Protein AF-0000000078896421 (afdb_homodimer)

InterPro domains:
  IPR002680 Alternative oxidase [PF01786] (1-158)
  IPR002680 Alternative oxidase [PIRSF005229] (1-170)
  IPR002680 Alternative oxidase [PTHR31803] (1-167)
  IPR002680 Alternative oxidase [cd01053] (1-161)
  IPR038659 Alternative oxidase superfamily [G3DSA:1.20.1260.140] (1-170)

Foldseek 3Di:
DVLLLQLQLLQLVLVVLVVVCVVVVHDQQCSSLVSNVLSVLSVLVVVQVCVVPPDDPVVVVVSVVCCVVSNVVLNVVCVVPVLVSLLVSLVVLVVVLVVLVVVLVCCVVCVCVCQVQAARDPSQCVVVVNDRRDTNSVSSVLSSLSSVVSNVQSNVCSPDDSRDHDPDDPPPSDD/DVLLLQLQLLQLVLVVLVVVCVVVVHDQQCSSLVSNVSSVLSVLVVVQVCVVPPDDPVVVVVSVVCCVVSNVVLNVVCVVPVLVSLLVSLVVLVVVLVVLVVVLVCCVVCVCVCQVQAARDPSQCVVVVNDRRDTNSVSSVLSSLSSVVSNVQSNVCSPDDSRDHDPDDPPCSVD

Radius of gyration: 21.95 Å; Cα contacts (8 Å, |Δi|>4): 402; chains: 2; bounding box: 44×71×49 Å

Solvent-accessible surface area (backbone atoms only — not comparable to full-atom values): 18360 Å² total; per-residue (Å²): 111,67,41,50,54,57,25,43,59,25,40,51,53,18,50,52,47,49,52,46,22,46,55,66,69,46,83,59,45,61,44,40,60,55,24,40,50,48,15,51,50,27,43,48,54,36,57,45,50,48,75,76,49,75,78,52,71,70,54,46,53,50,43,44,55,50,46,59,50,47,53,54,51,51,48,55,45,38,75,74,35,49,43,59,46,28,37,53,50,14,52,53,23,50,52,47,30,52,52,41,51,50,52,50,50,34,40,75,70,55,76,36,54,61,40,71,66,33,66,43,54,66,70,47,29,62,71,70,64,47,59,92,83,35,24,35,54,54,51,47,51,52,51,30,51,50,28,49,49,49,20,53,53,22,40,48,55,35,71,46,63,83,81,47,69,49,88,71,61,86,81,70,66,81,117,109,65,40,50,53,56,24,44,57,24,40,53,54,18,51,50,46,49,54,45,21,46,55,67,70,46,82,59,46,61,44,38,60,54,24,40,50,47,13,51,49,27,44,49,54,36,57,47,50,47,75,77,51,74,78,52,71,70,53,45,53,50,42,44,54,50,45,58,50,45,54,53,51,51,49,54,47,38,74,75,35,49,43,58,47,25,36,54,50,15,53,53,22,50,51,47,29,52,52,41,50,50,51,50,50,35,38,74,69,54,76,36,55,64,41,71,67,34,66,42,53,67,69,47,29,63,72,70,63,47,60,93,82,35,23,34,54,55,52,48,51,53,50,30,52,51,27,49,48,51,19,52,53,23,41,47,55,33,70,47,64,85,80,48,70,49,88,71,64,87,82,66,65,80,117

Secondary structure (DSSP, 8-state):
-HHHHHHHHHHHHHHHHHHHHHHHT---TTHHHHHHHHHHHHHHHHHHHHHH-PPPHHHHHHHHHHHHHHHHHHHHHHHH-HHHHHHHHHHHHHHHHHHHHHHHHHHHTTSSGGGGTSBPPHHHHHHTT--TT-BHHHHHHHHHHHHHHHHHHHHHHHHS-TTSPP-SPTT----/-HHHHHHHHHHHHHHHHHHHHHHHT---TTHHHHHHHHHHHHHHHHHHHHHH-PPPHHHHHHHHHHHHHHHHHHHHHHHH-HHHHHHHHHHHHHHHHHHHHHHHHHHHTTSSTHHHHSBPPHHHHHHTT--TT-BHHHHHHHHHHHHHHHHHHHHHHHHS-TTSPP-SPTT----

Sequence (350 aa):
MLETVAGVPGMIGAMTRHFNSLRRLTRDHGWIHTLLEEAENERMHLMTALELKRPGILFRGVILAAQGVFVNMFFIAYLTSPRFCHRFVGYLEEEAVKTYTYCLECIDNGKLPTWNTLKAPKIASNYWKLKEDAVMRDVILAIRADEAHHRVVNHTLSSIHLDDPNPFFPGQRKLMLETVAGVPGMIGAMTRHFNSLRRLTRDHGWIHTLLEEAENERMHLMTALELKRPGILFRGVILAAQGVFVNMFFIAYLTSPRFCHRFVGYLEEEAVKTYTYCLECIDNGKLPTWNTLKAPKIASNYWKLKEDAVMRDVILAIRADEAHHRVVNHTLSSIHLDDPNPFFPGQRKL

Structure (mmCIF, N/CA/C/O backbone):
data_AF-0000000078896421-model_v1
#
loop_
_entity.id
_entity.type
_entity.pdbx_description
1 polymer 'Alternative oxidase'
#
loop_
_atom_site.group_PDB
_atom_site.id
_atom_site.type_symbol
_atom_site.label_atom_id
_atom_site.label_alt_id
_atom_site.label_comp_id
_atom_site.label_asym_id
_atom_site.label_entity_id
_atom_site.label_seq_id
_atom_site.pdbx_PDB_ins_code
_atom_site.Cartn_x
_atom_site.Cartn_y
_atom_site.Cartn_z
_atom_site.occupancy
_atom_site.B_iso_or_equiv
_atom_site.auth_seq_id
_atom_site.auth_comp_id
_atom_site.auth_asym_id
_atom_site.auth_atom_id
_atom_site.pdbx_PDB_model_num
ATOM 1 N N . MET A 1 1 ? 3.352 -16.797 -14.328 1 70.62 1 MET A N 1
ATOM 2 C CA . MET A 1 1 ? 3.107 -15.656 -15.203 1 70.62 1 MET A CA 1
ATOM 3 C C . MET A 1 1 ? 1.864 -14.891 -14.758 1 70.62 1 MET A C 1
ATOM 5 O O . MET A 1 1 ? 1.924 -13.68 -14.523 1 70.62 1 MET A O 1
ATOM 9 N N . LEU A 1 2 ? 0.845 -15.641 -14.453 1 75.81 2 LEU A N 1
ATOM 10 C CA . LEU A 1 2 ? -0.407 -14.984 -14.102 1 75.81 2 LEU A CA 1
ATOM 11 C C . LEU A 1 2 ? -0.309 -14.336 -12.727 1 75.81 2 LEU A C 1
ATOM 13 O O . LEU A 1 2 ? -0.854 -13.25 -12.5 1 75.81 2 LEU A O 1
ATOM 17 N N . GLU A 1 3 ? 0.543 -14.883 -11.898 1 85.19 3 GLU A N 1
ATOM 18 C CA . GLU A 1 3 ? 0.719 -14.328 -10.562 1 85.19 3 GLU A CA 1
ATOM 19 C C . GLU A 1 3 ? 1.416 -12.977 -10.617 1 85.19 3 GLU A C 1
ATOM 21 O O . GLU A 1 3 ? 1.139 -12.094 -9.797 1 85.19 3 GLU A O 1
ATOM 26 N N . THR A 1 4 ? 2.279 -12.789 -11.617 1 88.31 4 THR A N 1
ATOM 27 C CA . THR A 1 4 ? 2.984 -11.516 -11.75 1 88.31 4 THR A CA 1
ATOM 28 C C . THR A 1 4 ? 2.018 -10.398 -12.133 1 88.31 4 THR A C 1
ATOM 30 O O . THR A 1 4 ? 2.168 -9.258 -11.68 1 88.31 4 THR A O 1
ATOM 33 N N . VAL A 1 5 ? 1.047 -10.789 -12.891 1 91.62 5 VAL A N 1
ATOM 34 C CA . VAL A 1 5 ? 0.072 -9.805 -13.336 1 91.62 5 VAL A CA 1
ATOM 35 C C . VAL A 1 5 ? -1.018 -9.641 -12.281 1 91.62 5 VAL A C 1
ATOM 37 O O . VAL A 1 5 ? -1.579 -8.547 -12.125 1 91.62 5 VAL A O 1
ATOM 40 N N . ALA A 1 6 ? -1.248 -10.711 -11.523 1 94.69 6 ALA A N 1
ATOM 41 C CA . ALA A 1 6 ? -2.336 -10.719 -10.547 1 94.69 6 ALA A CA 1
ATOM 42 C C . ALA A 1 6 ? -2.049 -9.758 -9.398 1 94.69 6 ALA A C 1
ATOM 44 O O . ALA A 1 6 ? -2.969 -9.297 -8.719 1 94.69 6 ALA A O 1
ATOM 45 N N . GLY A 1 7 ? -0.786 -9.422 -9.18 1 96.12 7 GLY A N 1
ATOM 46 C CA . GLY A 1 7 ? -0.409 -8.516 -8.102 1 96.12 7 GLY A CA 1
ATOM 47 C C . GLY A 1 7 ? -0.528 -7.055 -8.484 1 96.12 7 GLY A C 1
ATOM 48 O O . GLY A 1 7 ? -0.279 -6.172 -7.664 1 96.12 7 GLY A O 1
ATOM 49 N N . VAL A 1 8 ? -0.969 -6.77 -9.672 1 97.38 8 VAL A N 1
ATOM 50 C CA . VAL A 1 8 ? -0.952 -5.41 -10.203 1 97.38 8 VAL A CA 1
ATOM 51 C C . VAL A 1 8 ? -2.246 -4.691 -9.828 1 97.38 8 VAL A C 1
ATOM 53 O O . VAL A 1 8 ? -2.215 -3.578 -9.297 1 97.38 8 VAL A O 1
ATOM 56 N N . PRO A 1 9 ? -3.453 -5.293 -9.977 1 98.12 9 PRO A N 1
ATOM 57 C CA . PRO A 1 9 ? -4.707 -4.559 -9.797 1 98.12 9 PRO A CA 1
ATOM 58 C C . PRO A 1 9 ? -4.879 -4.016 -8.383 1 98.12 9 PRO A C 1
ATOM 60 O O . PRO A 1 9 ? -5.254 -2.855 -8.203 1 98.12 9 PRO A O 1
ATOM 63 N N . GLY A 1 10 ? -4.605 -4.859 -7.379 1 98.12 10 GLY A N 1
ATOM 64 C CA . GLY A 1 10 ? -4.746 -4.395 -6.008 1 98.12 10 GLY A CA 1
ATOM 65 C C . GLY A 1 10 ? -3.922 -3.158 -5.711 1 98.12 10 GLY A C 1
ATOM 66 O O . GLY A 1 10 ? -4.398 -2.229 -5.059 1 98.12 10 GLY A O 1
ATOM 67 N N . MET A 1 11 ? -2.713 -3.127 -6.188 1 98.31 11 MET A N 1
ATOM 68 C CA . MET A 1 11 ? -1.813 -1.998 -5.961 1 98.31 11 MET A CA 1
ATOM 69 C C . MET A 1 11 ? -2.303 -0.757 -6.703 1 98.31 11 MET A C 1
ATOM 71 O O . MET A 1 11 ? -2.316 0.34 -6.141 1 98.31 11 MET A O 1
ATOM 75 N N . ILE A 1 12 ? -2.676 -0.935 -7.926 1 97.94 12 ILE A N 1
ATOM 76 C CA . ILE A 1 12 ? -3.16 0.186 -8.727 1 97.94 12 ILE A CA 1
ATOM 77 C C . ILE A 1 12 ? -4.41 0.776 -8.078 1 97.94 12 ILE A C 1
ATOM 79 O O . ILE A 1 12 ? -4.543 1.997 -7.969 1 97.94 12 ILE A O 1
ATOM 83 N N . GLY A 1 13 ? -5.324 -0.122 -7.715 1 97.62 13 GLY A N 1
ATOM 84 C CA . GLY A 1 13 ? -6.523 0.356 -7.039 1 97.62 13 GLY A CA 1
ATOM 85 C C . GLY A 1 13 ? -6.223 1.121 -5.766 1 97.62 13 GLY A C 1
ATOM 86 O O . GLY A 1 13 ? -6.754 2.211 -5.551 1 97.62 13 GLY A O 1
ATOM 87 N N . ALA A 1 14 ? -5.375 0.567 -4.914 1 97.88 14 ALA A N 1
ATOM 88 C CA . ALA A 1 14 ? -5.02 1.184 -3.639 1 97.88 14 ALA A CA 1
ATOM 89 C C . ALA A 1 14 ? -4.324 2.525 -3.852 1 97.88 14 ALA A C 1
ATOM 91 O O . ALA A 1 14 ? -4.652 3.514 -3.189 1 97.88 14 ALA A O 1
ATOM 92 N N . MET A 1 15 ? -3.355 2.551 -4.742 1 97.44 15 MET A N 1
ATOM 93 C CA . MET A 1 15 ? -2.615 3.773 -5.035 1 97.44 15 MET A CA 1
ATOM 94 C C . MET A 1 15 ? -3.549 4.867 -5.535 1 97.44 15 MET A C 1
ATOM 96 O O . MET A 1 15 ? -3.451 6.02 -5.109 1 97.44 15 MET A O 1
ATOM 100 N N . THR A 1 16 ? -4.422 4.555 -6.465 1 96.44 16 THR A N 1
ATOM 101 C CA . THR A 1 16 ? -5.34 5.535 -7.031 1 96.44 16 THR A CA 1
ATOM 102 C C . THR A 1 16 ? -6.25 6.105 -5.949 1 96.44 16 THR A C 1
ATOM 104 O O . THR A 1 16 ? -6.461 7.32 -5.887 1 96.44 16 THR A O 1
ATOM 107 N N . ARG A 1 17 ? -6.781 5.254 -5.133 1 96.19 17 ARG A N 1
ATOM 108 C CA . ARG A 1 17 ? -7.645 5.707 -4.047 1 96.19 17 ARG A CA 1
ATOM 109 C C . ARG A 1 17 ? -6.875 6.578 -3.059 1 96.19 17 ARG A C 1
ATOM 111 O O . ARG A 1 17 ? -7.418 7.539 -2.514 1 96.19 17 ARG A O 1
ATOM 118 N N . HIS A 1 18 ? -5.633 6.164 -2.801 1 96.75 18 HIS A N 1
ATOM 119 C CA . HIS A 1 18 ? -4.781 6.957 -1.92 1 96.75 18 HIS A CA 1
ATOM 120 C C . HIS A 1 18 ? -4.59 8.367 -2.461 1 96.75 18 HIS A C 1
ATOM 122 O O . HIS A 1 18 ? -4.82 9.344 -1.749 1 96.75 18 HIS A O 1
ATOM 128 N N . PHE A 1 19 ? -4.215 8.5 -3.734 1 96.06 19 PHE A N 1
ATOM 129 C CA . PHE A 1 19 ? -3.99 9.812 -4.332 1 96.06 19 PHE A CA 1
ATOM 130 C C . PHE A 1 19 ? -5.293 10.594 -4.422 1 96.06 19 PHE A C 1
ATOM 132 O O . PHE A 1 19 ? -5.301 11.82 -4.262 1 96.06 19 PHE A O 1
ATOM 139 N N . ASN A 1 20 ? -6.375 9.914 -4.695 1 94 20 ASN A N 1
ATOM 140 C CA . ASN A 1 20 ? -7.676 10.57 -4.695 1 94 20 ASN A CA 1
ATOM 141 C C . ASN A 1 20 ? -8.023 11.125 -3.314 1 94 20 ASN A C 1
ATOM 143 O O . ASN A 1 20 ? -8.547 12.227 -3.203 1 94 20 ASN A O 1
ATOM 147 N N . SER A 1 21 ? -7.777 10.297 -2.361 1 94.31 21 SER A N 1
ATOM 148 C CA . SER A 1 21 ? -8.016 10.734 -0.991 1 94.31 21 SER A CA 1
ATOM 149 C C . SER A 1 21 ? -7.238 12.008 -0.671 1 94.31 21 SER A C 1
ATOM 151 O O . SER A 1 21 ? -7.777 12.938 -0.063 1 94.31 21 SER A O 1
ATOM 153 N N . LEU A 1 22 ? -5.973 12.078 -1.069 1 94.25 22 LEU A N 1
ATOM 154 C CA . LEU A 1 22 ? -5.145 13.258 -0.847 1 94.25 22 LEU A CA 1
ATOM 155 C C . LEU A 1 22 ? -5.691 14.461 -1.606 1 94.25 22 LEU A C 1
ATOM 157 O O . LEU A 1 22 ? -5.84 15.539 -1.036 1 94.25 22 LEU A O 1
ATOM 161 N N . ARG A 1 23 ? -6.047 14.242 -2.871 1 91.69 23 ARG A N 1
ATOM 162 C CA . ARG A 1 23 ? -6.465 15.328 -3.748 1 91.69 23 ARG A CA 1
ATOM 163 C C . ARG A 1 23 ? -7.824 15.875 -3.328 1 91.69 23 ARG A C 1
ATOM 165 O O . ARG A 1 23 ? -8.055 17.078 -3.375 1 91.69 23 ARG A O 1
ATOM 172 N N . ARG A 1 24 ? -8.695 15.031 -2.914 1 90.44 24 ARG A N 1
ATOM 173 C CA . ARG A 1 24 ? -10.062 15.422 -2.59 1 90.44 24 ARG A CA 1
ATOM 174 C C . ARG A 1 24 ? -10.211 15.719 -1.102 1 90.44 24 ARG A C 1
ATOM 176 O O . ARG A 1 24 ? -11.266 16.188 -0.656 1 90.44 24 ARG A O 1
ATOM 183 N N . LEU A 1 25 ? -9.18 15.461 -0.397 1 91.75 25 LEU A N 1
ATOM 184 C CA . LEU A 1 25 ? -9.188 15.727 1.039 1 91.75 25 LEU A CA 1
ATOM 185 C C . LEU A 1 25 ? -10.344 15 1.715 1 91.75 25 LEU A C 1
ATOM 187 O O . LEU A 1 25 ? -11.102 15.602 2.479 1 91.75 25 LEU A O 1
ATOM 191 N N . THR A 1 26 ? -10.445 13.734 1.354 1 90.62 26 THR A N 1
ATOM 192 C CA . THR A 1 26 ? -11.492 12.891 1.91 1 90.62 26 THR A CA 1
ATOM 193 C C . THR A 1 26 ? -10.93 11.562 2.395 1 90.62 26 THR A C 1
ATOM 195 O O . THR A 1 26 ? -9.82 11.18 2.014 1 90.62 26 THR A O 1
ATOM 198 N N . ARG A 1 27 ? -11.672 10.898 3.268 1 89.38 27 ARG A N 1
ATOM 199 C CA . ARG A 1 27 ? -11.312 9.555 3.723 1 89.38 27 ARG A CA 1
ATOM 200 C C . ARG A 1 27 ? -11.586 8.523 2.641 1 89.38 27 ARG A C 1
ATOM 202 O O . ARG A 1 27 ? -12.391 8.758 1.733 1 89.38 27 ARG A O 1
ATOM 209 N N . ASP A 1 28 ? -10.891 7.387 2.691 1 89.69 28 ASP A N 1
ATOM 210 C CA . ASP A 1 28 ? -11.062 6.359 1.67 1 89.69 28 ASP A CA 1
ATOM 211 C C . ASP A 1 28 ? -11.992 5.254 2.156 1 89.69 28 ASP A C 1
ATOM 213 O O . ASP A 1 28 ? -12.164 4.234 1.481 1 89.69 28 ASP A O 1
ATOM 217 N N . HIS A 1 29 ? -12.523 5.305 3.342 1 87.81 29 HIS A N 1
ATOM 218 C CA . HIS A 1 29 ? -13.516 4.414 3.938 1 87.81 29 HIS A CA 1
ATOM 219 C C . HIS A 1 29 ? -12.961 3.002 4.094 1 87.81 29 HIS A C 1
ATOM 221 O O . HIS A 1 29 ? -13.695 2.023 3.941 1 87.81 29 HIS A O 1
ATOM 227 N N . GLY A 1 30 ? -11.609 2.811 4.09 1 90.81 30 GLY A N 1
ATOM 228 C CA . GLY A 1 30 ? -10.992 1.548 4.461 1 90.81 30 GLY A CA 1
ATOM 229 C C . GLY A 1 30 ? -10.594 0.702 3.264 1 90.81 30 GLY A C 1
ATOM 230 O O . GLY A 1 30 ? -9.977 -0.354 3.42 1 90.81 30 GLY A O 1
ATOM 231 N N . TRP A 1 31 ? -10.859 1.192 2.066 1 94.56 31 TRP A N 1
ATOM 232 C CA . TRP A 1 31 ? -10.672 0.369 0.877 1 94.56 31 TRP A CA 1
ATOM 233 C C . TRP A 1 31 ? -9.195 0.289 0.502 1 94.56 31 TRP A C 1
ATOM 235 O O . TRP A 1 31 ? -8.742 -0.719 -0.044 1 94.56 31 TRP A O 1
ATOM 245 N N . ILE A 1 32 ? -8.367 1.318 0.771 1 96.31 32 ILE A N 1
ATOM 246 C CA . ILE A 1 32 ? -6.949 1.331 0.429 1 96.31 32 ILE A CA 1
ATOM 247 C C . ILE A 1 32 ? -6.25 0.14 1.082 1 96.31 32 ILE A C 1
ATOM 249 O O . ILE A 1 32 ? -5.539 -0.612 0.413 1 96.31 32 ILE A O 1
ATOM 253 N N . HIS A 1 33 ? -6.559 -0.056 2.342 1 95.25 33 HIS A N 1
ATOM 254 C CA . HIS A 1 33 ? -5.906 -1.13 3.082 1 95.25 33 HIS A CA 1
ATOM 255 C C . HIS A 1 33 ? -6.273 -2.496 2.512 1 95.25 33 HIS A C 1
ATOM 257 O O . HIS A 1 33 ? -5.406 -3.352 2.326 1 95.25 33 HIS A O 1
ATOM 263 N N . THR A 1 34 ? -7.531 -2.678 2.242 1 96.5 34 THR A N 1
ATOM 264 C CA . THR A 1 34 ? -8.008 -3.947 1.703 1 96.5 34 THR A CA 1
ATOM 265 C C . THR A 1 34 ? -7.34 -4.246 0.363 1 96.5 34 THR A C 1
ATOM 267 O O . THR A 1 34 ? -6.887 -5.367 0.126 1 96.5 34 THR A O 1
ATOM 270 N N . LEU A 1 35 ? -7.238 -3.289 -0.478 1 97.56 35 LEU A N 1
ATOM 271 C CA . LEU A 1 35 ? -6.645 -3.477 -1.798 1 97.56 35 LEU A CA 1
ATOM 272 C C . LEU A 1 35 ? -5.141 -3.695 -1.692 1 97.56 35 LEU A C 1
ATOM 274 O O . LEU A 1 35 ? -4.566 -4.477 -2.457 1 97.56 35 LEU A O 1
ATOM 278 N N . LEU A 1 36 ? -4.5 -3.027 -0.747 1 97.5 36 LEU A N 1
ATOM 279 C CA . LEU A 1 36 ? -3.078 -3.26 -0.507 1 97.5 36 LEU A CA 1
ATOM 280 C C . LEU A 1 36 ? -2.838 -4.676 0.002 1 97.5 36 LEU A C 1
ATOM 282 O O . LEU A 1 36 ? -1.855 -5.32 -0.378 1 97.5 36 LEU A O 1
ATOM 286 N N . GLU A 1 37 ? -3.684 -5.117 0.854 1 96.38 37 GLU A N 1
ATOM 287 C CA . GLU A 1 37 ? -3.584 -6.488 1.349 1 96.38 37 GLU A CA 1
ATOM 288 C C . GLU A 1 37 ? -3.715 -7.496 0.211 1 96.38 37 GLU A C 1
ATOM 290 O O . GLU A 1 37 ? -2.994 -8.492 0.175 1 96.38 37 GLU A O 1
ATOM 295 N N . GLU A 1 38 ? -4.668 -7.234 -0.652 1 97.38 38 GLU A N 1
ATOM 296 C CA . GLU A 1 38 ? -4.828 -8.102 -1.817 1 97.38 38 GLU A CA 1
ATOM 297 C C . GLU A 1 38 ? -3.566 -8.109 -2.678 1 97.38 38 GLU A C 1
ATOM 299 O O . GLU A 1 38 ? -3.125 -9.164 -3.135 1 97.38 38 GLU A O 1
ATOM 304 N N . ALA A 1 39 ? -3.006 -6.934 -2.906 1 97.44 39 ALA A N 1
ATOM 305 C CA . ALA A 1 39 ? -1.779 -6.824 -3.693 1 97.44 39 ALA A CA 1
ATOM 306 C C . ALA A 1 39 ? -0.644 -7.617 -3.053 1 97.44 39 ALA A C 1
ATOM 308 O O . ALA A 1 39 ? 0.076 -8.344 -3.74 1 97.44 39 ALA A O 1
ATOM 309 N N . GLU A 1 40 ? -0.477 -7.469 -1.768 1 96.06 40 GLU A N 1
ATOM 310 C CA . GLU A 1 40 ? 0.544 -8.211 -1.036 1 96.06 40 GLU A CA 1
ATOM 311 C C . GLU A 1 40 ? 0.29 -9.719 -1.109 1 96.06 40 GLU A C 1
ATOM 313 O O . GLU A 1 40 ? 1.222 -10.5 -1.298 1 96.06 40 GLU A O 1
ATOM 318 N N . ASN A 1 41 ? -0.954 -10.039 -0.916 1 97.12 41 ASN A N 1
ATOM 319 C CA . ASN A 1 41 ? -1.331 -11.453 -0.965 1 97.12 41 ASN A CA 1
ATOM 320 C C . ASN A 1 41 ? -0.989 -12.078 -2.314 1 97.12 41 ASN A C 1
ATOM 322 O O . ASN A 1 41 ? -0.44 -13.18 -2.369 1 97.12 41 ASN A O 1
ATOM 326 N N . GLU A 1 42 ? -1.268 -11.375 -3.342 1 97.25 42 GLU A N 1
ATOM 327 C CA . GLU A 1 42 ? -0.944 -11.867 -4.68 1 97.25 42 GLU A CA 1
ATOM 328 C C . GLU A 1 42 ? 0.564 -11.984 -4.871 1 97.25 42 GLU A C 1
ATOM 330 O O . GLU A 1 42 ? 1.038 -12.93 -5.512 1 97.25 42 GLU A O 1
ATOM 335 N N . ARG A 1 43 ? 1.256 -11.086 -4.41 1 96.06 43 ARG A N 1
ATOM 336 C CA . ARG A 1 43 ? 2.711 -11.172 -4.453 1 96.06 43 ARG A CA 1
ATOM 337 C C . ARG A 1 43 ? 3.209 -12.406 -3.705 1 96.06 43 ARG A C 1
ATOM 339 O O . ARG A 1 43 ? 4.145 -13.07 -4.148 1 96.06 43 ARG A O 1
ATOM 346 N N . MET A 1 44 ? 2.584 -12.734 -2.596 1 95.38 44 MET A N 1
ATOM 347 C CA . MET A 1 44 ? 2.977 -13.914 -1.824 1 95.38 44 MET A CA 1
ATOM 348 C C . MET A 1 44 ? 2.666 -15.195 -2.59 1 9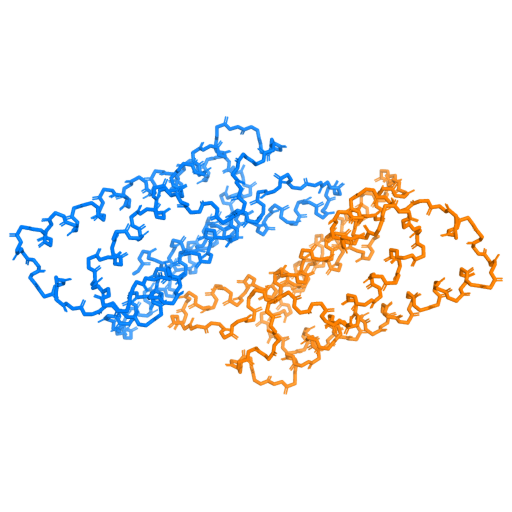5.38 44 MET A C 1
ATOM 350 O O . MET A 1 44 ? 3.398 -16.188 -2.484 1 95.38 44 MET A O 1
ATOM 354 N N . HIS A 1 45 ? 1.512 -15.18 -3.338 1 96.25 45 HIS A N 1
ATOM 355 C CA . HIS A 1 45 ? 1.279 -16.297 -4.242 1 96.25 45 HIS A CA 1
ATOM 356 C C . HIS A 1 45 ? 2.463 -16.5 -5.184 1 96.25 45 HIS A C 1
ATOM 358 O O . HIS A 1 45 ? 2.941 -17.625 -5.352 1 96.25 45 HIS A O 1
ATOM 364 N N . LEU A 1 46 ? 2.949 -15.453 -5.73 1 94.38 46 LEU A N 1
ATOM 365 C CA . LEU A 1 46 ? 4.066 -15.5 -6.668 1 94.38 46 LEU A CA 1
ATOM 366 C C . LEU A 1 46 ? 5.328 -16.016 -5.984 1 94.38 46 LEU A C 1
ATOM 368 O O . LEU A 1 46 ? 5.996 -16.906 -6.5 1 94.38 46 LEU A O 1
ATOM 372 N N . MET A 1 47 ? 5.676 -15.461 -4.793 1 94.12 47 MET A N 1
ATOM 373 C CA . MET A 1 47 ? 6.875 -15.867 -4.062 1 94.12 47 MET A CA 1
ATOM 374 C C . MET A 1 47 ? 6.82 -17.344 -3.711 1 94.12 47 MET A C 1
ATOM 376 O O . MET A 1 47 ? 7.844 -18.031 -3.746 1 94.12 47 MET A O 1
ATOM 380 N N . THR A 1 48 ? 5.676 -17.812 -3.379 1 94.06 48 THR A N 1
ATOM 381 C CA . THR A 1 48 ? 5.488 -19.219 -3.061 1 94.06 48 THR A CA 1
ATOM 382 C C . THR A 1 48 ? 5.715 -20.094 -4.297 1 94.06 48 THR A C 1
ATOM 384 O O . THR A 1 48 ? 6.414 -21.109 -4.227 1 94.06 48 THR A O 1
ATOM 387 N N . ALA A 1 49 ? 5.168 -19.688 -5.41 1 92.19 49 ALA A N 1
ATOM 388 C CA . ALA A 1 49 ? 5.336 -20.406 -6.664 1 92.19 49 ALA A CA 1
ATOM 389 C C . ALA A 1 49 ? 6.801 -20.469 -7.082 1 92.19 49 ALA A C 1
ATOM 391 O O . ALA A 1 49 ? 7.266 -21.469 -7.621 1 92.19 49 ALA A O 1
ATOM 392 N N . LEU A 1 50 ? 7.551 -19.422 -6.832 1 91.88 50 LEU A N 1
ATOM 393 C CA . LEU A 1 50 ? 8.953 -19.328 -7.219 1 91.88 50 LEU A CA 1
ATOM 394 C C . LEU A 1 50 ? 9.805 -20.312 -6.41 1 91.88 50 LEU A C 1
ATOM 396 O O . LEU A 1 50 ? 10.875 -20.734 -6.859 1 91.88 50 LEU A O 1
ATOM 400 N N . GLU A 1 51 ? 9.32 -20.641 -5.207 1 89.81 51 GLU A N 1
ATOM 401 C CA . GLU A 1 51 ? 10.023 -21.641 -4.398 1 89.81 51 GLU A CA 1
ATOM 402 C C . GLU A 1 51 ? 9.898 -23.031 -4.992 1 89.81 51 GLU A C 1
ATOM 404 O O . GLU A 1 51 ? 10.734 -23.906 -4.738 1 89.81 51 GLU A O 1
ATOM 409 N N . LEU A 1 52 ? 8.875 -23.25 -5.75 1 86.31 52 LEU A N 1
ATOM 410 C CA . LEU A 1 52 ? 8.625 -24.562 -6.355 1 86.31 52 LEU A CA 1
ATOM 411 C C . LEU A 1 52 ? 9.305 -24.672 -7.715 1 86.31 52 LEU A C 1
ATOM 413 O O . LEU A 1 52 ? 9.82 -25.734 -8.07 1 86.31 52 LEU A O 1
ATOM 417 N N . LYS A 1 53 ? 9.25 -23.641 -8.438 1 84.12 53 LYS A N 1
ATOM 418 C CA . LYS A 1 53 ? 9.836 -23.656 -9.773 1 84.12 53 LYS A CA 1
ATOM 419 C C . LYS A 1 53 ? 10.461 -22.312 -10.117 1 84.12 53 LYS A C 1
ATOM 421 O O . LYS A 1 53 ? 9.805 -21.266 -10.016 1 84.12 53 LYS A O 1
ATOM 426 N N . ARG A 1 54 ? 11.734 -22.344 -10.586 1 86 54 ARG A N 1
ATOM 427 C CA . ARG A 1 54 ? 12.438 -21.125 -10.992 1 86 54 ARG A CA 1
ATOM 428 C C . ARG A 1 54 ? 12.273 -20.891 -12.492 1 86 54 ARG A C 1
ATOM 430 O O . ARG A 1 54 ? 12.641 -21.734 -13.305 1 86 54 ARG A O 1
ATOM 437 N N . PRO A 1 55 ? 11.867 -19.719 -12.758 1 85.69 55 PRO A N 1
ATOM 438 C CA . PRO A 1 55 ? 11.641 -19.469 -14.18 1 85.69 55 PRO A CA 1
ATOM 439 C C . PRO A 1 55 ? 12.938 -19.219 -14.945 1 85.69 55 PRO A C 1
ATOM 441 O O . PRO A 1 55 ? 13.898 -18.672 -14.391 1 85.69 55 PRO A O 1
ATOM 444 N N . GLY A 1 56 ? 12.961 -19.672 -16.219 1 88.31 56 GLY A N 1
ATOM 445 C CA . GLY A 1 56 ? 14.102 -19.422 -17.078 1 88.31 56 GLY A CA 1
ATOM 446 C C . GLY A 1 56 ? 14.164 -18 -17.594 1 88.31 56 GLY A C 1
ATOM 447 O O . GLY A 1 56 ? 13.266 -17.203 -17.328 1 88.31 56 GLY A O 1
ATOM 448 N N . ILE A 1 57 ? 15.195 -17.672 -18.219 1 89 57 ILE A N 1
ATOM 449 C CA . ILE A 1 57 ? 15.484 -16.328 -18.688 1 89 57 ILE A CA 1
ATOM 450 C C . ILE A 1 57 ? 14.414 -15.898 -19.703 1 89 57 ILE A C 1
ATOM 452 O O . ILE A 1 57 ? 13.984 -14.742 -19.703 1 89 57 ILE A O 1
ATOM 456 N N . LEU A 1 58 ? 14.039 -16.812 -20.547 1 89.81 58 LEU A N 1
ATOM 457 C CA . LEU A 1 58 ? 13.008 -16.484 -21.531 1 89.81 58 LEU A CA 1
ATOM 458 C C . LEU A 1 58 ? 11.703 -16.109 -20.844 1 89.81 58 LEU A C 1
ATOM 460 O O . LEU A 1 58 ? 11.039 -15.156 -21.25 1 89.81 58 LEU A O 1
ATOM 464 N N . PHE A 1 59 ? 11.391 -16.859 -19.812 1 88.19 59 PHE A N 1
ATOM 465 C CA . PHE A 1 59 ? 10.18 -16.578 -19.047 1 88.19 59 PHE A CA 1
ATOM 466 C C . PHE A 1 59 ? 10.25 -15.219 -18.391 1 88.19 59 PHE A C 1
ATOM 468 O O . PHE A 1 59 ? 9.273 -14.469 -18.391 1 88.19 59 PHE A O 1
ATOM 475 N N . ARG A 1 60 ? 11.383 -14.875 -17.938 1 89 60 ARG A N 1
ATOM 476 C CA . ARG A 1 60 ? 11.578 -13.586 -17.281 1 89 60 ARG A CA 1
ATOM 477 C C . ARG A 1 60 ? 11.383 -12.438 -18.266 1 89 60 ARG A C 1
ATOM 479 O O . ARG A 1 60 ? 10.852 -11.391 -17.906 1 89 60 ARG A O 1
ATOM 486 N N . GLY A 1 61 ? 11.867 -12.656 -19.5 1 91.44 61 GLY A N 1
ATOM 487 C CA . GLY A 1 61 ? 11.648 -11.664 -20.547 1 91.44 61 GLY A CA 1
ATOM 488 C C . GLY A 1 61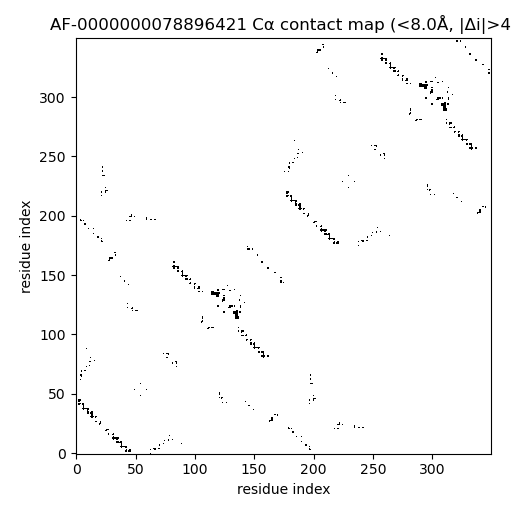 ? 10.18 -11.453 -20.875 1 91.44 61 GLY A C 1
ATOM 489 O O . GLY A 1 61 ? 9.742 -10.32 -21.062 1 91.44 61 GLY A O 1
ATOM 490 N N . VAL A 1 62 ? 9.43 -12.547 -20.875 1 90.56 62 VAL A N 1
ATOM 491 C CA . VAL A 1 62 ? 8 -12.484 -21.156 1 90.56 62 VAL A CA 1
ATOM 492 C C . VAL A 1 62 ? 7.285 -11.734 -20.047 1 90.56 62 VAL A C 1
ATOM 494 O O . VAL A 1 62 ? 6.398 -10.922 -20.297 1 90.56 62 VAL A O 1
ATOM 497 N N . ILE A 1 63 ? 7.684 -12.016 -18.828 1 89.5 63 ILE A N 1
ATOM 498 C CA . ILE A 1 63 ? 7.086 -11.352 -17.672 1 89.5 63 ILE A CA 1
ATOM 499 C C . ILE A 1 63 ? 7.312 -9.844 -17.75 1 89.5 63 ILE A C 1
ATOM 501 O O . ILE A 1 63 ? 6.391 -9.062 -17.516 1 89.5 63 ILE A O 1
ATOM 505 N N . LEU A 1 64 ? 8.531 -9.43 -18.141 1 90.38 64 LEU A N 1
ATOM 506 C CA . LEU A 1 64 ? 8.875 -8.016 -18.266 1 90.38 64 LEU A CA 1
ATOM 507 C C . LEU A 1 64 ? 7.98 -7.324 -19.281 1 90.38 64 LEU A C 1
ATOM 509 O O . LEU A 1 64 ? 7.445 -6.246 -19.016 1 90.38 64 LEU A O 1
ATOM 513 N N . ALA A 1 65 ? 7.828 -7.984 -20.391 1 90.5 65 ALA A N 1
ATOM 514 C CA . ALA A 1 65 ? 7.004 -7.414 -21.453 1 90.5 65 ALA A CA 1
ATOM 515 C C . ALA A 1 65 ? 5.535 -7.367 -21.047 1 90.5 65 ALA A C 1
ATOM 517 O O . ALA A 1 65 ? 4.871 -6.336 -21.203 1 90.5 65 ALA A O 1
ATOM 518 N N . ALA A 1 66 ? 5.047 -8.461 -20.469 1 90.44 66 ALA A N 1
ATOM 519 C CA . ALA A 1 66 ? 3.645 -8.555 -20.078 1 90.44 66 ALA A CA 1
ATOM 520 C C . ALA A 1 66 ? 3.314 -7.535 -18.984 1 90.44 66 ALA A C 1
ATOM 522 O O . ALA A 1 66 ? 2.279 -6.867 -19.047 1 90.44 66 ALA A O 1
ATOM 523 N N . GLN A 1 67 ? 4.156 -7.391 -18.031 1 91.06 67 GLN A N 1
ATOM 524 C CA . GLN A 1 67 ? 3.918 -6.441 -16.953 1 91.06 67 GLN A CA 1
ATOM 525 C C . GLN A 1 67 ? 3.996 -5.004 -17.453 1 91.06 67 GLN A C 1
ATOM 527 O O . GLN A 1 67 ? 3.229 -4.145 -17.016 1 91.06 67 GLN A O 1
ATOM 532 N N . GLY A 1 68 ? 4.93 -4.68 -18.328 1 87.56 68 GLY A N 1
ATOM 533 C CA . GLY A 1 68 ? 5.02 -3.354 -18.906 1 87.56 68 GLY A CA 1
ATOM 534 C C . GLY A 1 68 ? 3.744 -2.924 -19.609 1 87.56 68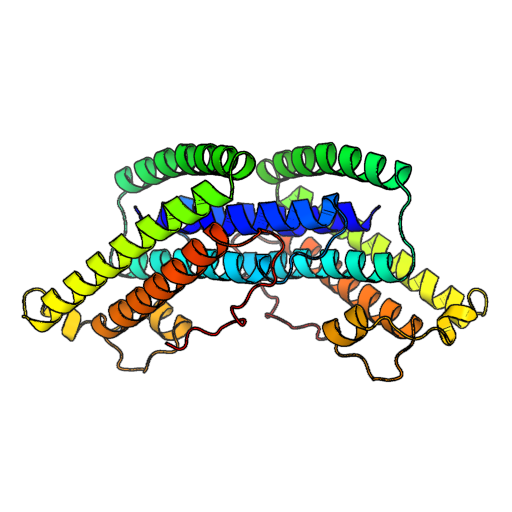 GLY A C 1
ATOM 535 O O . GLY A 1 68 ? 3.254 -1.814 -19.391 1 87.56 68 GLY A O 1
ATOM 536 N N . VAL A 1 69 ? 3.189 -3.855 -20.297 1 92.75 69 VAL A N 1
ATOM 537 C CA . VAL A 1 69 ? 1.97 -3.559 -21.047 1 92.75 69 VAL A CA 1
ATOM 538 C C . VAL A 1 69 ? 0.771 -3.564 -20.094 1 92.75 69 VAL A C 1
ATOM 540 O O . VAL A 1 69 ? -0.03 -2.625 -20.094 1 92.75 69 VAL A O 1
ATOM 543 N N . PHE A 1 70 ? 0.669 -4.527 -19.266 1 95 70 PHE A N 1
ATOM 544 C CA . PHE A 1 70 ? -0.512 -4.719 -18.422 1 95 70 PHE A CA 1
ATOM 545 C C . PHE A 1 70 ? -0.626 -3.605 -17.391 1 95 70 PHE A C 1
ATOM 547 O O . PHE A 1 70 ? -1.715 -3.076 -17.156 1 95 70 PHE A O 1
ATOM 554 N N . VAL A 1 71 ? 0.432 -3.229 -16.734 1 94.81 71 VAL A N 1
ATOM 555 C CA . VAL A 1 71 ? 0.411 -2.195 -15.695 1 94.81 71 VAL A CA 1
ATOM 556 C C . VAL A 1 71 ? -0.134 -0.894 -16.281 1 94.81 71 VAL A C 1
ATOM 558 O O . VAL A 1 71 ? -1.023 -0.269 -15.703 1 94.81 71 VAL A O 1
ATOM 561 N N . ASN A 1 72 ? 0.387 -0.521 -17.469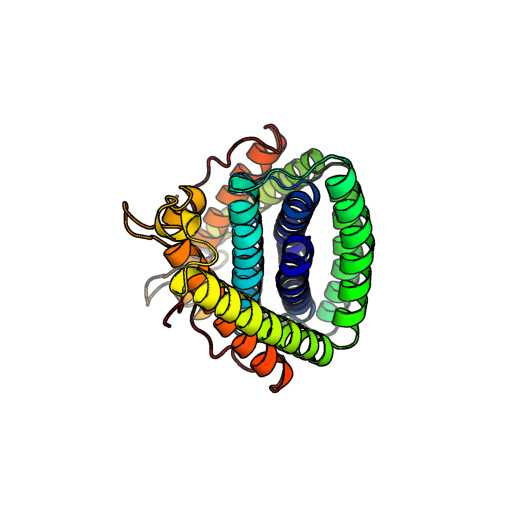 1 95.06 72 ASN A N 1
ATOM 562 C CA . ASN A 1 72 ? -0.035 0.732 -18.078 1 95.06 72 ASN A CA 1
ATOM 563 C C . ASN A 1 72 ? -1.481 0.66 -18.562 1 95.06 72 ASN A C 1
ATOM 565 O O . ASN A 1 72 ? -2.264 1.583 -18.328 1 95.06 72 ASN A O 1
ATOM 569 N N . MET A 1 73 ? -1.805 -0.415 -19.172 1 96.5 73 MET A N 1
ATOM 570 C CA . MET A 1 73 ? -3.166 -0.583 -19.672 1 96.5 73 MET A CA 1
ATOM 571 C C . MET A 1 73 ? -4.172 -0.599 -18.531 1 96.5 73 MET A C 1
ATOM 573 O O . MET A 1 73 ? -5.199 0.076 -18.594 1 96.5 73 MET A O 1
ATOM 577 N N . PHE A 1 74 ? -3.91 -1.347 -17.531 1 97 74 PHE A N 1
ATOM 578 C CA . PHE A 1 74 ? -4.828 -1.443 -16.406 1 97 74 PHE A CA 1
ATOM 579 C C . PHE A 1 74 ? -4.922 -0.112 -15.672 1 97 74 PHE A C 1
ATOM 581 O O . PHE A 1 74 ? -5.996 0.265 -15.195 1 97 74 PHE A O 1
ATOM 588 N N . PHE A 1 75 ? -3.756 0.54 -15.562 1 96.88 75 PHE A N 1
ATOM 589 C CA . PHE A 1 75 ? -3.756 1.847 -14.914 1 96.88 75 PHE A CA 1
ATOM 590 C C . PHE A 1 75 ? -4.691 2.809 -15.641 1 96.88 75 PHE A C 1
ATOM 592 O O . PHE A 1 75 ? -5.527 3.461 -15.008 1 96.88 75 PHE A O 1
ATOM 599 N N . ILE A 1 76 ? -4.59 2.922 -16.906 1 97.06 76 ILE A N 1
ATOM 600 C CA . ILE A 1 76 ? -5.434 3.803 -17.703 1 97.06 76 ILE A CA 1
ATOM 601 C C . ILE A 1 76 ? -6.891 3.369 -17.594 1 97.06 76 ILE A C 1
ATOM 603 O O . ILE A 1 76 ? -7.781 4.203 -17.406 1 97.06 76 ILE A O 1
ATOM 607 N N . ALA A 1 77 ? -7.156 2.1 -17.703 1 97.5 77 ALA A N 1
ATOM 608 C CA . ALA A 1 77 ? -8.516 1.578 -17.562 1 97.5 77 ALA A CA 1
ATOM 609 C C . ALA A 1 77 ? -9.102 1.934 -16.203 1 97.5 77 ALA A C 1
ATOM 611 O O . ALA A 1 77 ? -10.273 2.32 -16.109 1 97.5 77 ALA A O 1
ATOM 612 N N . TYR A 1 78 ? -8.273 1.833 -15.164 1 97.69 78 TYR A N 1
ATOM 613 C CA . TYR A 1 78 ? -8.742 2.086 -13.805 1 97.69 78 TYR A CA 1
ATOM 614 C C . TYR A 1 78 ? -9.102 3.553 -13.617 1 97.69 78 TYR A C 1
ATOM 616 O O . TYR A 1 78 ? -10.047 3.879 -12.898 1 97.69 78 TYR A O 1
ATOM 624 N N . LEU A 1 79 ? -8.344 4.418 -14.266 1 95.56 79 LEU A N 1
ATOM 625 C CA . LEU A 1 79 ? -8.641 5.844 -14.18 1 95.56 79 LEU A CA 1
ATOM 626 C C . LEU A 1 79 ? -9.969 6.16 -14.867 1 95.56 79 LEU A C 1
ATOM 628 O O . LEU A 1 79 ? -10.672 7.086 -14.453 1 95.56 79 LEU A O 1
ATOM 632 N N . THR A 1 80 ? -10.32 5.391 -15.836 1 96.56 80 THR A N 1
ATOM 633 C CA . THR A 1 80 ? -11.523 5.637 -16.609 1 96.56 80 THR A CA 1
ATOM 634 C C . THR A 1 80 ? -12.742 4.992 -15.961 1 96.56 80 THR A C 1
ATOM 636 O O . THR A 1 80 ? -13.812 5.594 -15.898 1 96.56 80 THR A O 1
ATOM 639 N N . SER A 1 81 ? -12.562 3.768 -15.523 1 96.81 81 SER A N 1
ATOM 640 C CA . SER A 1 81 ? -13.695 3.057 -14.953 1 96.81 81 SER A CA 1
ATOM 641 C C . SER A 1 81 ? -13.25 2.061 -13.891 1 96.81 81 SER A C 1
ATOM 643 O O . SER A 1 81 ? -13.117 0.866 -14.164 1 96.81 81 SER A O 1
ATOM 645 N N . PRO A 1 82 ? -13.109 2.574 -12.68 1 96.69 82 PRO A N 1
ATOM 646 C CA . PRO A 1 82 ? -12.727 1.666 -11.594 1 96.69 82 PRO A CA 1
ATOM 647 C C . PRO A 1 82 ? -13.727 0.528 -11.398 1 96.69 82 PRO A C 1
ATOM 649 O O . PRO A 1 82 ? -13.328 -0.61 -11.141 1 96.69 82 PRO A O 1
ATOM 652 N N . ARG A 1 83 ? -14.992 0.798 -11.57 1 96.75 83 ARG A N 1
ATOM 653 C CA . ARG A 1 83 ? -16.031 -0.207 -11.391 1 96.75 83 ARG A CA 1
ATOM 654 C C . ARG A 1 83 ? -15.859 -1.359 -12.375 1 96.75 83 ARG A C 1
ATOM 656 O O . ARG A 1 83 ? -15.938 -2.529 -11.992 1 96.75 83 ARG A O 1
ATOM 663 N N . PHE A 1 84 ? -15.641 -1.009 -13.578 1 97.19 84 PHE A N 1
ATOM 664 C CA . PHE A 1 84 ? -15.422 -2.025 -14.594 1 97.19 84 PHE A CA 1
ATOM 665 C C . PHE A 1 84 ? -14.188 -2.859 -14.273 1 97.19 84 PHE A C 1
ATOM 667 O O . PHE A 1 84 ? -14.211 -4.086 -14.406 1 97.19 84 PHE A O 1
ATOM 674 N N . CYS A 1 85 ? -13.094 -2.184 -13.867 1 98.06 85 CYS A N 1
ATOM 675 C CA . CYS A 1 85 ? -11.852 -2.879 -13.547 1 98.06 85 CYS A CA 1
ATOM 676 C C . CYS A 1 85 ? -12.055 -3.861 -12.398 1 98.06 85 CYS A C 1
ATOM 678 O O . CYS A 1 85 ? -11.586 -5 -12.461 1 98.06 85 CYS A O 1
ATOM 680 N N . HIS A 1 86 ? -12.773 -3.43 -11.383 1 98 86 HIS A N 1
ATOM 681 C CA . HIS A 1 86 ? -13.016 -4.32 -10.25 1 98 86 HIS A CA 1
ATOM 682 C C . HIS A 1 86 ? -13.891 -5.5 -10.664 1 98 86 HIS A C 1
ATOM 684 O O . HIS A 1 86 ? -13.68 -6.625 -10.203 1 98 86 HIS A O 1
ATOM 690 N N . ARG A 1 87 ? -14.852 -5.281 -11.5 1 98.12 87 ARG A N 1
ATOM 691 C CA . ARG A 1 87 ? -15.672 -6.379 -12 1 98.12 87 ARG A CA 1
ATOM 692 C C . ARG A 1 87 ? -14.828 -7.375 -12.789 1 98.12 87 ARG A C 1
ATOM 694 O O . ARG A 1 87 ? -14.961 -8.586 -12.609 1 98.12 87 ARG A O 1
ATOM 701 N N . PHE A 1 88 ? -14.062 -6.855 -13.672 1 98.12 88 PHE A N 1
ATOM 702 C CA . PHE A 1 88 ? -13.156 -7.672 -14.477 1 98.12 88 PHE A CA 1
ATOM 703 C C . PHE A 1 88 ? -12.266 -8.531 -13.578 1 98.12 88 PHE A C 1
ATOM 705 O O . PHE A 1 88 ? -12.164 -9.742 -13.781 1 98.12 88 PHE A O 1
ATOM 712 N N . VAL A 1 89 ? -11.625 -7.898 -12.57 1 98 89 VAL A N 1
ATOM 713 C CA . VAL A 1 89 ? -10.773 -8.625 -11.633 1 98 89 VAL A CA 1
ATOM 714 C C . VAL A 1 89 ? -11.594 -9.672 -10.891 1 98 89 VAL A C 1
ATOM 716 O O . VAL A 1 89 ? -11.125 -10.789 -10.648 1 98 89 VAL A O 1
ATOM 719 N N . GLY A 1 90 ? -12.836 -9.312 -10.508 1 97.81 90 GLY A N 1
ATOM 720 C CA . GLY A 1 90 ? -13.727 -10.273 -9.867 1 97.81 90 GLY A CA 1
ATOM 721 C C . GLY A 1 90 ? -13.891 -11.547 -10.672 1 97.81 90 GLY A C 1
ATOM 722 O O . GLY A 1 90 ? -13.812 -12.648 -10.117 1 97.81 90 GLY A O 1
ATOM 723 N N . TYR A 1 91 ? -14.055 -11.398 -11.914 1 97.75 91 TYR A N 1
ATOM 724 C CA . TYR A 1 91 ? -14.219 -12.562 -12.781 1 97.75 91 TYR A CA 1
ATOM 725 C C . TYR A 1 91 ? -12.922 -13.359 -12.875 1 97.75 91 TYR A C 1
ATOM 727 O O . TYR A 1 91 ? -12.945 -14.586 -12.938 1 97.75 91 TYR A O 1
ATOM 735 N N . LEU A 1 92 ? -11.812 -12.672 -12.969 1 97.31 92 LEU A N 1
ATOM 736 C CA . LEU A 1 92 ? -10.531 -13.359 -12.977 1 97.31 92 LEU A CA 1
ATOM 737 C C . LEU A 1 92 ? -10.359 -14.203 -11.719 1 97.31 92 LEU A C 1
ATOM 739 O O . LEU A 1 92 ? -9.867 -15.328 -11.781 1 97.31 92 LEU A O 1
ATOM 743 N N . GLU A 1 93 ? -10.773 -13.656 -10.57 1 97.62 93 GLU A N 1
ATOM 744 C CA . GLU A 1 93 ? -10.656 -14.383 -9.305 1 97.62 93 GLU A CA 1
ATOM 745 C C . GLU A 1 93 ? -11.594 -15.586 -9.273 1 97.62 93 GLU A C 1
ATOM 747 O O . GLU A 1 93 ? -11.266 -16.609 -8.672 1 97.62 93 GLU A O 1
ATOM 752 N N . GLU A 1 94 ? -12.75 -15.453 -9.859 1 97.81 94 GLU A N 1
ATOM 753 C CA . GLU A 1 94 ? -13.648 -16.594 -9.984 1 97.81 94 GLU A CA 1
ATOM 754 C C . GLU A 1 94 ? -12.977 -17.75 -10.719 1 97.81 94 GLU A C 1
ATOM 756 O O . GLU A 1 94 ? -13.055 -18.906 -10.289 1 97.81 94 GLU A O 1
ATOM 761 N N . GLU A 1 95 ? -12.391 -17.391 -11.797 1 97.5 95 GLU A N 1
ATOM 762 C CA . GLU A 1 95 ? -11.68 -18.422 -12.562 1 97.5 95 GLU A CA 1
ATOM 763 C C . GLU A 1 95 ? -10.523 -19 -11.75 1 97.5 95 GLU A C 1
ATOM 765 O O . GLU A 1 95 ? -10.25 -20.203 -11.836 1 97.5 95 GLU A O 1
ATOM 770 N N . ALA A 1 96 ? -9.844 -18.141 -11.031 1 97.44 96 ALA A N 1
ATOM 771 C CA . ALA A 1 96 ? -8.758 -18.625 -10.18 1 97.44 96 ALA A CA 1
ATOM 772 C C . ALA A 1 96 ? -9.266 -19.625 -9.156 1 97.44 96 ALA A C 1
ATOM 774 O O . ALA A 1 96 ? -8.609 -20.641 -8.891 1 97.44 96 ALA A O 1
ATOM 775 N N . VAL A 1 97 ? -10.406 -19.359 -8.547 1 97.5 97 VAL A N 1
ATOM 776 C CA . VAL A 1 97 ? -10.992 -20.281 -7.578 1 97.5 97 VAL A CA 1
ATOM 777 C C . VAL A 1 97 ? -11.25 -21.625 -8.242 1 97.5 97 VAL A C 1
ATOM 779 O O . VAL A 1 97 ? -10.945 -22.672 -7.668 1 97.5 97 VAL A O 1
ATOM 782 N N . LYS A 1 98 ? -11.805 -21.641 -9.422 1 97.75 98 LYS A N 1
ATOM 783 C CA . LYS A 1 98 ? -12.039 -22.875 -10.156 1 97.75 98 LYS A CA 1
ATOM 784 C C . LYS A 1 98 ? -10.734 -23.625 -10.414 1 97.75 98 LYS A C 1
ATOM 786 O O . LYS A 1 98 ? -10.672 -24.844 -10.25 1 97.75 98 LYS A O 1
ATOM 791 N N . THR A 1 99 ? -9.758 -22.922 -10.82 1 96.19 99 THR A N 1
ATOM 792 C CA . THR A 1 99 ? -8.461 -23.516 -11.133 1 96.19 99 THR A CA 1
ATOM 793 C C . THR A 1 99 ? -7.871 -24.188 -9.898 1 96.19 99 THR A C 1
ATOM 795 O O . THR A 1 99 ? -7.426 -25.344 -9.977 1 96.19 99 THR A O 1
ATOM 798 N N . TYR A 1 100 ? -7.848 -23.516 -8.812 1 96.19 100 TYR A N 1
ATOM 799 C CA . TYR A 1 100 ? -7.254 -24.094 -7.609 1 96.19 100 TYR A CA 1
ATOM 800 C C . TYR A 1 100 ? -8.125 -25.203 -7.047 1 96.19 100 TYR A C 1
ATOM 802 O O . TYR A 1 100 ? -7.625 -26.141 -6.414 1 96.19 100 TYR A O 1
ATOM 810 N N . THR A 1 101 ? -9.438 -25.109 -7.238 1 97.62 101 THR A N 1
ATOM 811 C CA . THR A 1 101 ? -10.312 -26.234 -6.898 1 97.62 101 THR A CA 1
ATOM 812 C C . THR A 1 101 ? -9.953 -27.469 -7.711 1 97.62 101 THR A C 1
ATOM 814 O O . THR A 1 101 ? -9.852 -28.578 -7.168 1 97.62 101 THR A O 1
ATOM 817 N N . TYR A 1 102 ? -9.766 -27.281 -8.938 1 96.5 102 TYR A N 1
ATOM 818 C CA . TYR A 1 102 ? -9.367 -28.375 -9.812 1 96.5 102 TYR A CA 1
ATOM 819 C C . TYR A 1 102 ? -8.023 -28.953 -9.383 1 96.5 102 TYR A C 1
ATOM 821 O O . TYR A 1 102 ? -7.82 -30.172 -9.414 1 96.5 102 TYR A O 1
ATOM 829 N N . CYS A 1 103 ? -7.09 -28.141 -9.047 1 94.62 103 CYS A N 1
ATOM 830 C CA . CYS A 1 103 ? -5.797 -28.594 -8.547 1 94.62 103 CYS A CA 1
ATOM 831 C C . CYS A 1 103 ? -5.961 -29.484 -7.324 1 94.62 103 CYS A C 1
ATOM 833 O O . CYS A 1 103 ? -5.312 -30.531 -7.219 1 94.62 103 CYS A O 1
ATOM 835 N N . LEU A 1 104 ? -6.816 -29.094 -6.473 1 95.94 104 LEU A N 1
ATOM 836 C CA . LEU A 1 104 ? -7.078 -29.875 -5.27 1 95.94 104 LEU A CA 1
ATOM 837 C C . LEU A 1 104 ? -7.691 -31.219 -5.621 1 95.94 104 LEU A C 1
ATOM 839 O O . LEU A 1 104 ? -7.328 -32.25 -5.035 1 95.94 104 LEU A O 1
ATOM 843 N N . GLU A 1 105 ? -8.547 -31.203 -6.551 1 96.06 105 GLU A N 1
ATOM 844 C CA . GLU A 1 105 ? -9.148 -32.438 -7.008 1 96.06 105 GLU A CA 1
ATOM 845 C C . GLU A 1 105 ? -8.094 -33.375 -7.598 1 96.06 105 GLU A C 1
ATOM 847 O O . GLU A 1 105 ? -8.133 -34.594 -7.367 1 96.06 105 GLU A O 1
ATOM 852 N N . CYS A 1 106 ? -7.184 -32.812 -8.281 1 94.44 106 CYS A N 1
ATOM 853 C CA . CYS A 1 106 ? -6.105 -33.625 -8.859 1 94.44 106 CYS A CA 1
ATOM 854 C C . CYS A 1 106 ? -5.227 -34.219 -7.773 1 94.44 106 CYS A C 1
ATOM 856 O O . CYS A 1 106 ? -4.824 -35.375 -7.871 1 94.44 106 CYS A O 1
ATOM 858 N N . ILE A 1 107 ? -4.93 -33.5 -6.824 1 92.06 107 ILE A N 1
ATOM 859 C CA . ILE A 1 107 ? -4.121 -33.969 -5.711 1 92.06 107 ILE A CA 1
ATOM 860 C C . ILE A 1 107 ? -4.855 -35.125 -4.992 1 92.06 107 ILE A C 1
ATOM 862 O O . ILE A 1 107 ? -4.281 -36.156 -4.734 1 92.06 107 ILE A O 1
ATOM 866 N N . ASP A 1 108 ? -6.102 -34.969 -4.773 1 93.69 108 ASP A N 1
ATOM 867 C CA . ASP A 1 108 ? -6.91 -35.906 -4.004 1 93.69 108 ASP A CA 1
ATOM 868 C C . ASP A 1 108 ? -7.152 -37.188 -4.793 1 93.69 108 ASP A C 1
ATOM 870 O O . ASP A 1 108 ? -7.297 -38.25 -4.207 1 93.69 108 ASP A O 1
ATOM 874 N N . ASN A 1 109 ? -7.117 -37.094 -6.09 1 93.81 109 ASN A N 1
ATOM 875 C CA . ASN A 1 109 ? -7.367 -38.25 -6.938 1 93.81 109 ASN A CA 1
ATOM 876 C C . ASN A 1 109 ? -6.066 -38.969 -7.328 1 93.81 109 ASN A C 1
ATOM 878 O O . ASN A 1 109 ? -6.074 -39.875 -8.133 1 93.81 109 ASN A O 1
ATOM 882 N N . GLY A 1 110 ? -4.945 -38.5 -6.812 1 88.38 110 GLY A N 1
ATOM 883 C CA . GLY A 1 110 ? -3.67 -39.188 -6.992 1 88.38 110 GLY A CA 1
ATOM 884 C C . GLY A 1 110 ? -2.973 -38.812 -8.281 1 88.38 110 GLY A C 1
ATOM 885 O O . GLY A 1 110 ? -1.969 -39.406 -8.656 1 88.38 110 GLY A O 1
ATOM 886 N N . LYS A 1 111 ? -3.508 -37.906 -8.992 1 88.62 111 LYS A N 1
ATOM 887 C CA . LYS A 1 111 ? -2.869 -37.438 -10.227 1 88.62 111 LYS A CA 1
ATOM 888 C C . LYS A 1 111 ? -1.598 -36.656 -9.938 1 88.62 111 LYS A C 1
ATOM 890 O O . LYS A 1 111 ? -0.694 -36.594 -10.773 1 88.62 111 LYS A O 1
ATOM 895 N N . LEU A 1 112 ? -1.566 -36.031 -8.805 1 84.25 112 LEU A N 1
ATOM 896 C CA . LEU A 1 112 ? -0.392 -35.312 -8.32 1 84.25 112 LEU A CA 1
ATOM 897 C C . LEU A 1 112 ? 0.071 -35.844 -6.977 1 84.25 112 LEU A C 1
ATOM 899 O O . LEU A 1 112 ? 0.033 -35.156 -5.965 1 84.25 112 LEU A O 1
ATOM 903 N N . PRO A 1 113 ? 0.528 -36.969 -6.98 1 81.94 113 PRO A N 1
ATOM 904 C CA . PRO A 1 113 ? 0.803 -37.656 -5.711 1 81.94 113 PRO A CA 1
ATOM 905 C C . PRO A 1 113 ? 1.922 -37 -4.914 1 81.94 113 PRO A C 1
ATOM 907 O O . PRO A 1 113 ? 1.889 -37 -3.68 1 81.94 113 PRO A O 1
ATOM 910 N N . THR A 1 114 ? 2.863 -36.312 -5.586 1 84.88 114 THR A N 1
ATOM 911 C CA . THR A 1 114 ? 4.004 -35.719 -4.902 1 84.88 114 THR A CA 1
ATOM 912 C C . THR A 1 114 ? 3.561 -34.531 -4.066 1 84.88 114 THR A C 1
ATOM 914 O O . THR A 1 114 ? 4.211 -34.156 -3.082 1 84.88 114 THR A O 1
ATOM 917 N N . TRP A 1 115 ? 2.438 -34 -4.383 1 86.19 115 TRP A N 1
ATOM 918 C CA . TRP A 1 115 ? 1.996 -32.781 -3.709 1 86.19 115 TRP A CA 1
ATOM 919 C C . TRP A 1 115 ? 1.292 -33.094 -2.396 1 86.19 115 TRP A C 1
ATOM 921 O O . TRP A 1 115 ? 1.031 -32.219 -1.586 1 86.19 115 TRP A O 1
ATOM 931 N N . ASN A 1 116 ? 0.979 -34.344 -2.209 1 86.56 116 ASN A N 1
ATOM 932 C CA . ASN A 1 116 ? 0.422 -34.781 -0.936 1 86.56 116 ASN A CA 1
ATOM 933 C C . ASN A 1 116 ? 1.513 -35 0.109 1 86.56 116 ASN A C 1
ATOM 935 O O . ASN A 1 116 ? 1.229 -35.062 1.308 1 86.56 116 ASN A O 1
ATOM 939 N N . THR A 1 117 ? 2.637 -35.094 -0.397 1 88.31 117 THR A N 1
ATOM 940 C CA . THR A 1 117 ? 3.723 -35.406 0.531 1 88.31 117 THR A CA 1
ATOM 941 C C . THR A 1 117 ? 4.77 -34.281 0.513 1 88.31 117 THR A C 1
ATOM 943 O O . THR A 1 117 ? 5.586 -34.188 1.429 1 88.31 117 THR A O 1
ATOM 946 N N . LEU A 1 118 ? 4.727 -33.5 -0.489 1 92.19 118 LEU A N 1
ATOM 947 C CA . LEU A 1 118 ? 5.699 -32.406 -0.605 1 92.19 118 LEU A CA 1
ATOM 948 C C . LEU A 1 118 ? 5.469 -31.359 0.469 1 92.19 118 LEU A C 1
ATOM 950 O O . LEU A 1 118 ? 4.363 -30.828 0.595 1 92.19 118 LEU A O 1
ATOM 954 N N . LYS A 1 119 ? 6.473 -31.109 1.252 1 94.88 119 LYS A N 1
ATOM 955 C CA . LYS A 1 119 ? 6.387 -30.141 2.342 1 94.88 119 LYS A CA 1
ATOM 956 C C . LYS A 1 119 ? 6.137 -28.734 1.811 1 94.88 119 LYS A C 1
ATOM 958 O O . LYS A 1 119 ? 6.711 -28.344 0.794 1 94.88 119 LYS A O 1
ATOM 963 N N . ALA A 1 120 ? 5.277 -27.969 2.535 1 96.19 120 ALA A N 1
ATOM 964 C CA . ALA A 1 120 ? 5.027 -26.578 2.191 1 96.19 120 ALA A CA 1
ATOM 965 C C . ALA A 1 120 ? 6.301 -25.734 2.309 1 96.19 120 ALA A C 1
ATOM 967 O O . ALA A 1 120 ? 7.062 -25.891 3.268 1 96.19 120 ALA A O 1
ATOM 968 N N . PRO A 1 121 ? 6.547 -24.953 1.349 1 94.75 121 PRO A N 1
ATOM 969 C CA . PRO A 1 121 ? 7.688 -24.031 1.489 1 94.75 121 PRO A CA 1
ATOM 970 C C . PRO A 1 121 ? 7.605 -23.172 2.748 1 94.75 121 PRO A C 1
ATOM 972 O O . PRO A 1 121 ? 6.512 -22.797 3.164 1 94.75 121 PRO A O 1
ATOM 975 N N . LYS A 1 122 ? 8.727 -22.781 3.295 1 94 122 LYS A N 1
ATOM 976 C CA . LYS A 1 122 ? 8.797 -22.016 4.531 1 94 122 LYS A CA 1
ATOM 977 C C . LYS A 1 122 ? 8.078 -20.672 4.375 1 94 122 LYS A C 1
ATOM 979 O O . LYS A 1 122 ? 7.395 -20.219 5.293 1 94 122 LYS A O 1
ATOM 984 N N . ILE A 1 123 ? 8.211 -20.031 3.24 1 93.25 123 ILE A N 1
ATOM 985 C CA . ILE A 1 123 ? 7.605 -18.734 2.99 1 93.25 123 ILE A CA 1
ATOM 986 C C . ILE A 1 123 ? 6.086 -18.844 3.107 1 93.25 123 ILE A C 1
ATOM 988 O O . ILE A 1 123 ? 5.441 -17.953 3.682 1 93.25 123 ILE A O 1
ATOM 992 N N . ALA A 1 124 ? 5.535 -19.875 2.584 1 95.31 124 ALA A N 1
ATOM 993 C CA . ALA A 1 124 ? 4.094 -20.078 2.65 1 95.31 124 ALA A CA 1
ATOM 994 C C . ALA A 1 124 ? 3.65 -20.406 4.074 1 95.31 124 ALA A C 1
ATOM 996 O O . ALA A 1 124 ? 2.676 -19.828 4.574 1 95.31 124 ALA A O 1
ATOM 997 N N . SER A 1 125 ? 4.398 -21.328 4.695 1 96.19 125 SER A N 1
ATOM 998 C CA . SER A 1 125 ? 4.066 -21.719 6.059 1 96.19 125 SER A CA 1
ATOM 999 C C . SER A 1 125 ? 4.07 -20.516 6.996 1 96.19 125 SER A C 1
ATOM 1001 O O . SER A 1 125 ? 3.18 -20.375 7.836 1 96.19 125 SER A O 1
ATOM 1003 N N . ASN A 1 126 ? 5.027 -19.656 6.844 1 93.94 126 ASN A N 1
ATOM 1004 C CA . ASN A 1 126 ? 5.129 -18.469 7.676 1 93.94 126 ASN A CA 1
ATOM 1005 C C . ASN A 1 126 ? 4.016 -17.469 7.367 1 93.94 126 ASN A C 1
ATOM 1007 O O . ASN A 1 126 ? 3.412 -16.906 8.281 1 93.94 126 ASN A O 1
ATOM 1011 N N . TYR A 1 127 ? 3.768 -17.297 6.082 1 94.25 127 TYR A N 1
ATOM 1012 C CA . TYR A 1 127 ? 2.795 -16.281 5.684 1 94.25 127 TYR A CA 1
ATOM 1013 C C . TYR A 1 127 ? 1.387 -16.688 6.109 1 94.25 127 TYR A C 1
ATOM 1015 O O . TYR A 1 127 ? 0.648 -15.867 6.672 1 94.25 127 TYR A O 1
ATOM 1023 N N . TRP A 1 128 ? 1.035 -17.906 5.883 1 96.81 128 TRP A N 1
ATOM 1024 C CA . TRP A 1 128 ? -0.321 -18.359 6.18 1 96.81 128 TRP A CA 1
ATOM 1025 C C . TRP A 1 128 ? -0.385 -19.031 7.547 1 96.81 128 TRP A C 1
ATOM 1027 O O . TRP A 1 128 ? -1.417 -19.578 7.926 1 96.81 128 TRP A O 1
ATOM 1037 N N . LYS A 1 129 ? 0.764 -19.016 8.289 1 96.38 129 LYS A N 1
ATOM 1038 C CA . LYS A 1 129 ? 0.848 -19.625 9.617 1 96.38 129 LYS A CA 1
ATOM 1039 C C . LYS A 1 129 ? 0.374 -21.062 9.594 1 96.38 129 LYS A C 1
ATOM 1041 O O . LYS A 1 129 ? -0.469 -21.469 10.406 1 96.38 129 LYS A O 1
ATOM 1046 N N . LEU A 1 130 ? 0.849 -21.766 8.633 1 96.81 130 LEU A N 1
ATOM 1047 C CA . LEU A 1 130 ? 0.492 -23.172 8.5 1 96.81 130 LEU A CA 1
ATOM 1048 C C . LEU A 1 130 ? 1.232 -24.016 9.531 1 96.81 130 LEU A C 1
ATOM 1050 O O . LEU A 1 130 ? 2.232 -23.578 10.102 1 96.81 130 LEU A O 1
ATOM 1054 N N . LYS A 1 131 ? 0.722 -25.188 9.789 1 95.31 131 LYS A N 1
ATOM 1055 C CA . LYS A 1 131 ? 1.373 -26.109 10.711 1 95.31 131 LYS A CA 1
ATOM 1056 C C . LYS A 1 131 ? 2.752 -26.516 10.203 1 95.31 131 LYS A C 1
ATOM 1058 O O . LYS A 1 131 ? 3.027 -26.438 9.008 1 95.31 131 LYS A O 1
ATOM 1063 N N . GLU A 1 132 ? 3.551 -26.969 11.078 1 92.88 132 GLU A N 1
ATOM 1064 C CA . GLU A 1 132 ? 4.922 -27.344 10.75 1 92.88 132 GLU A CA 1
ATOM 1065 C C . GLU A 1 132 ? 4.945 -28.484 9.734 1 92.88 132 GLU A C 1
ATOM 1067 O O . GLU A 1 132 ? 5.855 -28.578 8.906 1 92.88 132 GLU A O 1
ATOM 1072 N N . ASP A 1 133 ? 3.955 -29.297 9.812 1 94.56 133 ASP A N 1
ATOM 1073 C CA . ASP A 1 133 ? 3.943 -30.469 8.938 1 94.56 133 ASP A CA 1
ATOM 1074 C C . ASP A 1 133 ? 3.049 -30.234 7.719 1 94.56 133 ASP A C 1
ATOM 1076 O O . ASP A 1 133 ? 2.643 -31.188 7.051 1 94.56 133 ASP A O 1
ATOM 1080 N N . ALA A 1 134 ? 2.789 -28.984 7.422 1 96.5 134 ALA A N 1
ATOM 1081 C CA . ALA A 1 134 ? 1.913 -28.672 6.297 1 96.5 134 ALA A CA 1
ATOM 1082 C C . ALA A 1 134 ? 2.537 -29.109 4.977 1 96.5 134 ALA A C 1
ATOM 1084 O O . ALA A 1 134 ? 3.758 -29.047 4.812 1 96.5 134 ALA A O 1
ATOM 1085 N N . VAL A 1 135 ? 1.696 -29.562 4.133 1 95.75 135 VAL A N 1
ATOM 1086 C CA . VAL A 1 135 ? 2.131 -30.016 2.814 1 95.75 135 VAL A CA 1
ATOM 1087 C C . VAL A 1 135 ? 1.579 -29.078 1.742 1 95.75 135 VAL A C 1
ATOM 1089 O O . VAL A 1 135 ? 0.814 -28.156 2.045 1 95.75 135 VAL A O 1
ATOM 1092 N N . MET A 1 136 ? 1.91 -29.328 0.476 1 95.25 136 MET A N 1
ATOM 1093 C CA . MET A 1 136 ? 1.546 -28.438 -0.628 1 95.25 136 MET A CA 1
ATOM 1094 C C . MET A 1 136 ? 0.031 -28.359 -0.783 1 95.25 136 MET A C 1
ATOM 1096 O O . MET A 1 136 ? -0.504 -27.312 -1.149 1 95.25 136 MET A O 1
ATOM 1100 N N . ARG A 1 137 ? -0.617 -29.406 -0.558 1 96.12 137 ARG A N 1
ATOM 1101 C CA . ARG A 1 137 ? -2.076 -29.359 -0.603 1 96.12 137 ARG A CA 1
ATOM 1102 C C . ARG A 1 137 ? -2.621 -28.25 0.296 1 96.12 137 ARG A C 1
ATOM 1104 O O . ARG A 1 137 ? -3.57 -27.562 -0.072 1 96.12 137 ARG A O 1
ATOM 1111 N N . ASP A 1 138 ? -2.053 -28.156 1.483 1 97.19 138 ASP A N 1
ATOM 1112 C CA . ASP A 1 138 ? -2.475 -27.109 2.42 1 97.19 138 ASP A CA 1
ATOM 1113 C C . ASP A 1 138 ? -2.225 -25.719 1.844 1 97.19 138 ASP A C 1
ATOM 1115 O O . ASP A 1 138 ? -3.02 -24.812 2.059 1 97.19 138 ASP A O 1
ATOM 1119 N N . VAL A 1 139 ? -1.125 -25.562 1.173 1 97 139 VAL A N 1
ATOM 1120 C CA . VAL A 1 139 ? -0.793 -24.297 0.541 1 97 139 VAL A CA 1
ATOM 1121 C C . VAL A 1 139 ? -1.847 -23.953 -0.51 1 97 139 VAL A C 1
ATOM 1123 O O . VAL A 1 139 ? -2.33 -22.812 -0.563 1 97 139 VAL A O 1
ATOM 1126 N N . ILE A 1 140 ? -2.246 -24.922 -1.267 1 96.69 140 ILE A N 1
ATOM 1127 C CA . ILE A 1 140 ? -3.23 -24.703 -2.322 1 96.69 140 ILE A CA 1
ATOM 1128 C C . ILE A 1 140 ? -4.586 -24.375 -1.703 1 96.69 140 ILE A C 1
ATOM 1130 O O . ILE A 1 140 ? -5.332 -23.547 -2.236 1 96.69 140 ILE A O 1
ATOM 1134 N N . LEU A 1 141 ? -4.875 -24.984 -0.649 1 97.69 141 LEU A N 1
ATOM 1135 C CA . LEU A 1 141 ? -6.102 -24.672 0.072 1 97.69 141 LEU A CA 1
ATOM 1136 C C . LEU A 1 141 ? -6.105 -23.219 0.54 1 97.69 141 LEU A C 1
ATOM 1138 O O . LEU A 1 141 ? -7.117 -22.531 0.42 1 97.69 141 LEU A O 1
ATOM 1142 N N . ALA A 1 142 ? -5.039 -22.781 1.094 1 97.62 142 ALA A N 1
ATOM 1143 C CA . ALA A 1 142 ? -4.906 -21.391 1.55 1 97.62 142 ALA A CA 1
ATOM 1144 C C . ALA A 1 142 ? -5.039 -20.422 0.385 1 97.62 142 ALA A C 1
ATOM 1146 O O . ALA A 1 142 ? -5.727 -19.406 0.496 1 97.62 142 ALA A O 1
ATOM 1147 N N . ILE A 1 143 ? -4.398 -20.719 -0.696 1 97.31 143 ILE A N 1
ATOM 1148 C CA . ILE A 1 143 ? -4.438 -19.859 -1.875 1 97.31 143 ILE A CA 1
ATOM 1149 C C . ILE A 1 143 ? -5.863 -19.797 -2.416 1 97.31 143 ILE A C 1
ATOM 1151 O O . ILE A 1 143 ? -6.336 -18.719 -2.797 1 97.31 143 ILE A O 1
ATOM 1155 N N . ARG A 1 144 ? -6.512 -20.906 -2.486 1 98 144 ARG A N 1
ATOM 1156 C CA . ARG A 1 144 ? -7.891 -20.922 -2.957 1 98 144 ARG A CA 1
ATOM 1157 C C . ARG A 1 144 ? -8.773 -20.031 -2.092 1 98 144 ARG A C 1
ATOM 1159 O O . ARG A 1 144 ? -9.648 -19.328 -2.607 1 98 144 ARG A O 1
ATOM 1166 N N . ALA A 1 145 ? -8.57 -20.109 -0.816 1 97.81 145 ALA A N 1
ATOM 1167 C CA . ALA A 1 145 ? -9.328 -19.266 0.104 1 97.81 145 ALA A CA 1
ATOM 1168 C C . ALA A 1 145 ? -9.062 -17.797 -0.164 1 97.81 145 ALA A C 1
ATOM 1170 O O . ALA A 1 145 ? -9.977 -16.969 -0.119 1 97.81 145 ALA A O 1
ATOM 1171 N N . ASP A 1 146 ? -7.859 -17.438 -0.373 1 97.62 146 ASP A N 1
ATOM 1172 C CA . ASP A 1 146 ? -7.504 -16.078 -0.732 1 97.62 146 ASP A CA 1
ATOM 1173 C C . ASP A 1 146 ? -8.273 -15.609 -1.967 1 97.62 146 ASP A C 1
ATOM 1175 O O . ASP A 1 146 ? -8.852 -14.523 -1.974 1 97.62 146 ASP A O 1
ATOM 1179 N N . GLU A 1 147 ? -8.227 -16.453 -2.984 1 97.75 147 GLU A N 1
ATOM 1180 C CA . GLU A 1 147 ? -8.875 -16.109 -4.246 1 97.75 147 GLU A CA 1
ATOM 1181 C C . GLU A 1 147 ? -10.375 -15.898 -4.055 1 97.75 147 GLU A C 1
ATOM 1183 O O . GLU A 1 147 ? -10.977 -15.031 -4.691 1 97.75 147 GLU A O 1
ATOM 1188 N N . ALA A 1 148 ? -10.945 -16.75 -3.305 1 97.81 148 ALA A N 1
ATOM 1189 C CA . ALA A 1 148 ? -12.367 -16.594 -3.006 1 97.81 148 ALA A CA 1
ATOM 1190 C C . ALA A 1 148 ? -12.648 -15.25 -2.348 1 97.81 148 ALA A C 1
ATOM 1192 O O . ALA A 1 148 ? -13.641 -14.594 -2.664 1 97.81 148 ALA A O 1
ATOM 1193 N N . HIS A 1 149 ? -11.805 -14.906 -1.462 1 97.25 149 HIS A N 1
ATOM 1194 C CA . HIS A 1 149 ? -11.953 -13.609 -0.808 1 97.25 149 HIS A CA 1
ATOM 1195 C C . HIS A 1 149 ? -11.781 -12.469 -1.802 1 97.25 149 HIS A C 1
ATOM 1197 O O . HIS A 1 149 ? -12.547 -11.5 -1.782 1 97.25 149 HIS A O 1
ATOM 1203 N N . HIS A 1 150 ? -10.742 -12.492 -2.623 1 97.81 150 HIS A N 1
ATOM 1204 C CA . HIS A 1 150 ? -10.531 -11.477 -3.648 1 97.81 150 HIS A CA 1
ATOM 1205 C C . HIS A 1 150 ? -11.758 -11.336 -4.547 1 97.81 150 HIS A C 1
ATOM 1207 O O . HIS A 1 150 ? -12.125 -10.227 -4.934 1 97.81 150 HIS A O 1
ATOM 1213 N N . ARG A 1 151 ? -12.281 -12.492 -4.906 1 97.88 151 ARG A N 1
ATOM 1214 C CA . ARG A 1 151 ? -13.5 -12.508 -5.719 1 97.88 151 ARG A CA 1
ATOM 1215 C C . ARG A 1 151 ? -14.602 -11.672 -5.074 1 97.88 151 ARG A C 1
ATOM 1217 O O . ARG A 1 151 ? -15.172 -10.789 -5.719 1 97.88 151 ARG A O 1
ATOM 1224 N N . VAL A 1 152 ? -14.891 -11.914 -3.842 1 97.38 152 VAL A N 1
ATOM 1225 C CA . VAL A 1 152 ? -15.969 -11.227 -3.133 1 97.38 152 VAL A CA 1
ATOM 1226 C C . VAL A 1 152 ? -15.656 -9.742 -3.018 1 97.38 152 VAL A C 1
ATOM 1228 O O . VAL A 1 152 ? -16.516 -8.891 -3.26 1 97.38 152 VAL A O 1
ATOM 1231 N N . VAL A 1 153 ? -14.445 -9.398 -2.656 1 96.75 153 VAL A N 1
ATOM 1232 C CA . VAL A 1 153 ? -14.023 -8.016 -2.475 1 96.75 153 VAL A CA 1
ATOM 1233 C C . VAL A 1 153 ? -14.242 -7.234 -3.768 1 96.75 153 VAL A C 1
ATOM 1235 O O . VAL A 1 153 ? -14.859 -6.168 -3.76 1 96.75 153 VAL A O 1
ATOM 1238 N N . ASN A 1 154 ? -13.734 -7.785 -4.863 1 97.88 154 ASN A N 1
ATOM 1239 C CA . ASN A 1 154 ? -13.773 -7.055 -6.125 1 97.88 154 ASN A CA 1
ATOM 1240 C C . ASN A 1 154 ? -15.188 -6.969 -6.684 1 97.88 154 ASN A C 1
ATOM 1242 O O . ASN A 1 154 ? -15.594 -5.93 -7.215 1 97.88 154 ASN A O 1
ATOM 1246 N N . HIS A 1 155 ? -15.977 -8 -6.578 1 97.31 155 HIS A N 1
ATOM 1247 C CA . HIS A 1 155 ? -17.359 -7.898 -7 1 97.31 155 HIS A CA 1
ATOM 1248 C C . HIS A 1 155 ? -18.125 -6.883 -6.152 1 97.31 155 HIS A C 1
ATOM 1250 O O . HIS A 1 155 ? -18.969 -6.141 -6.672 1 97.31 155 HIS A O 1
ATOM 1256 N N . THR A 1 156 ? -17.891 -6.867 -4.891 1 96.19 156 THR A N 1
ATOM 1257 C CA . THR A 1 156 ? -18.547 -5.902 -4.008 1 96.19 156 THR A CA 1
ATOM 1258 C C . THR A 1 156 ? -18.172 -4.473 -4.41 1 96.19 156 THR A C 1
ATOM 1260 O O . THR A 1 156 ? -19.062 -3.627 -4.578 1 96.19 156 THR A O 1
ATOM 1263 N N . LEU A 1 157 ? -16.891 -4.199 -4.578 1 94.31 157 LEU A N 1
ATOM 1264 C CA . LEU A 1 157 ? -16.438 -2.861 -4.945 1 94.31 157 LEU A CA 1
ATOM 1265 C C . LEU A 1 157 ? -17.031 -2.438 -6.289 1 94.31 157 LEU A C 1
ATOM 1267 O O . LEU A 1 157 ? -17.25 -1.247 -6.527 1 94.31 157 LEU A O 1
ATOM 1271 N N . SER A 1 158 ? -17.266 -3.414 -7.137 1 95.69 158 SER A N 1
ATOM 1272 C CA . SER A 1 158 ? -17.828 -3.113 -8.445 1 95.69 158 SER A CA 1
ATOM 1273 C C . SER A 1 158 ? -19.312 -2.828 -8.352 1 95.69 158 SER A C 1
ATOM 1275 O O . SER A 1 158 ? -19.906 -2.24 -9.266 1 95.69 158 SER A O 1
ATOM 1277 N N . SER A 1 159 ? -19.953 -3.232 -7.27 1 94.31 159 SER A N 1
ATOM 1278 C CA . SER A 1 159 ? -21.422 -3.189 -7.191 1 94.31 159 SER A CA 1
ATOM 1279 C C . SER A 1 159 ? -21.891 -2.062 -6.277 1 94.31 159 SER A C 1
ATOM 1281 O O . SER A 1 159 ? -23.062 -1.715 -6.273 1 94.31 159 SER A O 1
ATOM 1283 N N . ILE A 1 160 ? -21.031 -1.521 -5.531 1 88.38 160 ILE A N 1
ATOM 1284 C CA . ILE A 1 160 ? -21.406 -0.452 -4.617 1 88.38 160 ILE A CA 1
ATOM 1285 C C . ILE A 1 160 ? -20.812 0.87 -5.082 1 88.38 160 ILE A C 1
ATOM 1287 O O . ILE A 1 160 ? -20.047 0.901 -6.051 1 88.38 160 ILE A O 1
ATOM 1291 N N . HIS A 1 161 ? -21.266 1.913 -4.348 1 86.94 161 HIS A N 1
ATOM 1292 C CA . HIS A 1 161 ? -20.609 3.184 -4.637 1 86.94 161 HIS A CA 1
ATOM 1293 C C . HIS A 1 161 ? -19.172 3.199 -4.113 1 86.94 161 HIS A C 1
ATOM 1295 O O . HIS A 1 161 ? -18.906 2.705 -3.014 1 86.94 161 HIS A O 1
ATOM 1301 N N . LEU A 1 162 ? -18.266 3.803 -4.895 1 80.81 162 LEU A N 1
ATOM 1302 C CA . LEU A 1 162 ? -16.844 3.748 -4.609 1 80.81 162 LEU A CA 1
ATOM 1303 C C . LEU A 1 162 ? -16.531 4.41 -3.271 1 80.81 162 LEU A C 1
ATOM 1305 O O . LEU A 1 162 ? -15.5 4.117 -2.656 1 80.81 162 LEU A O 1
ATOM 1309 N N . ASP A 1 163 ? -17.469 5.211 -2.766 1 83.94 163 ASP A N 1
ATOM 1310 C CA . ASP A 1 163 ? -17.219 5.926 -1.515 1 83.94 163 ASP A CA 1
ATOM 1311 C C . ASP A 1 163 ? -17.969 5.273 -0.356 1 83.94 163 ASP A C 1
ATOM 1313 O O . ASP A 1 163 ? -17.953 5.781 0.767 1 83.94 163 ASP A O 1
ATOM 1317 N N . ASP A 1 164 ? -18.609 4.133 -0.638 1 88.62 164 ASP A N 1
ATOM 1318 C CA . ASP A 1 164 ? -19.25 3.398 0.439 1 88.62 164 ASP A CA 1
ATOM 1319 C C . ASP A 1 164 ? -18.234 2.777 1.384 1 88.62 164 ASP A C 1
ATOM 1321 O O . ASP A 1 164 ? -17.125 2.424 0.964 1 88.62 164 ASP A O 1
ATOM 1325 N N . PRO A 1 165 ? -18.609 2.674 2.604 1 89 165 PRO A N 1
ATOM 1326 C CA . PRO A 1 165 ? -17.688 2.072 3.564 1 89 165 PRO A CA 1
ATOM 1327 C C . PRO A 1 165 ? -17.312 0.63 3.213 1 89 165 PRO A C 1
ATOM 1329 O O . PRO A 1 165 ? -18.172 -0.121 2.725 1 89 165 PRO A O 1
ATOM 1332 N N . ASN A 1 166 ? -16.047 0.348 3.363 1 90.56 166 ASN A N 1
ATOM 1333 C CA . ASN A 1 166 ? -15.539 -1.008 3.184 1 90.56 166 ASN A CA 1
ATOM 1334 C C . ASN A 1 166 ? -16.125 -1.969 4.211 1 90.56 166 ASN A C 1
ATOM 1336 O O . ASN A 1 166 ? -15.914 -1.806 5.414 1 90.56 166 ASN A O 1
ATOM 1340 N N . PRO A 1 167 ? -16.875 -2.975 3.807 1 87.88 167 PRO A N 1
ATOM 1341 C CA . PRO A 1 167 ? -17.469 -3.92 4.758 1 87.88 167 PRO A CA 1
ATOM 1342 C C . PRO A 1 167 ? -16.484 -5.012 5.188 1 87.88 167 PRO A C 1
ATOM 1344 O O . PRO A 1 167 ? -16.828 -5.859 6.02 1 87.88 167 PRO A O 1
ATOM 1347 N N . PHE A 1 168 ? -15.305 -4.988 4.66 1 86.38 168 PHE A N 1
ATOM 1348 C CA . PHE A 1 168 ? -14.344 -6.051 4.941 1 86.38 168 PHE A CA 1
ATOM 1349 C C . PHE A 1 168 ? -13.375 -5.629 6.035 1 86.38 168 PHE A C 1
ATOM 1351 O O . PHE A 1 168 ? -12.883 -4.496 6.039 1 86.38 168 PHE A O 1
ATOM 1358 N N . PHE A 1 169 ? -13.219 -6.387 7.125 1 72.31 169 PHE A N 1
ATOM 1359 C CA . PHE A 1 169 ? -12.305 -6.094 8.219 1 72.31 169 PHE A CA 1
ATOM 1360 C C . PHE A 1 169 ? -10.875 -6.441 7.84 1 72.31 169 PHE A C 1
ATOM 1362 O O . PHE A 1 169 ? -10.641 -7.348 7.035 1 72.31 169 PHE A O 1
ATOM 1369 N N . PRO A 1 170 ? -9.969 -5.633 8.469 1 61.03 170 PRO A N 1
ATOM 1370 C CA . PRO A 1 170 ? -8.57 -5.949 8.195 1 61.03 170 PRO A CA 1
ATOM 1371 C C . PRO A 1 170 ? -8.203 -7.383 8.586 1 61.03 170 PRO A C 1
ATOM 1373 O O . PRO A 1 170 ? -8.656 -7.879 9.617 1 61.03 170 PRO A O 1
ATOM 1376 N N . GLY A 1 171 ? -7.547 -8.133 7.82 1 52.09 171 GLY A N 1
ATOM 1377 C CA . GLY A 1 171 ? -7.055 -9.461 8.156 1 52.09 171 GLY A CA 1
ATOM 1378 C C . GLY A 1 171 ? -8.125 -10.531 8.078 1 52.09 171 GLY A C 1
ATOM 1379 O O . GLY A 1 171 ? -7.887 -11.688 8.445 1 52.09 171 GLY A O 1
ATOM 1380 N N . GLN A 1 172 ? -9.352 -10.289 8.047 1 47.94 172 GLN A N 1
ATOM 1381 C CA . GLN A 1 172 ? -10.391 -11.32 8.031 1 47.94 172 GLN A CA 1
ATOM 1382 C C . GLN A 1 172 ? -10.18 -12.289 6.871 1 47.94 172 GLN A C 1
ATOM 1384 O O . GLN A 1 172 ? -10.477 -11.969 5.719 1 47.94 172 GLN A O 1
ATOM 1389 N N . ARG A 1 173 ? -9 -12.938 6.973 1 40.19 173 ARG A N 1
ATOM 1390 C CA . ARG A 1 173 ? -8.891 -14.07 6.055 1 40.19 173 ARG A CA 1
ATOM 1391 C C . ARG A 1 173 ? -10.062 -15.031 6.23 1 40.19 173 ARG A C 1
ATOM 1393 O O . ARG A 1 173 ? -10.086 -16.109 5.621 1 40.19 173 ARG A O 1
ATOM 1400 N N . LYS A 1 174 ? -10.375 -15.234 7.594 1 36.5 174 LYS A N 1
ATOM 1401 C CA . LYS A 1 174 ? -10.93 -16.516 8.031 1 36.5 174 LYS A CA 1
ATOM 1402 C C . LYS A 1 174 ? -12.188 -16.859 7.25 1 36.5 174 LYS A C 1
ATOM 1404 O O . LYS A 1 174 ? -13.188 -16.156 7.324 1 36.5 174 LYS A O 1
ATOM 1409 N N . LEU A 1 175 ? -11.891 -17.297 6.113 1 26.48 175 LEU A N 1
ATOM 1410 C CA . LEU A 1 175 ? -12.984 -18.219 5.82 1 26.48 175 LEU A CA 1
ATOM 1411 C C . LEU A 1 175 ? -12.914 -19.453 6.719 1 26.48 175 LEU A C 1
ATOM 1413 O O . LEU A 1 175 ? -11.82 -19.938 7.02 1 26.48 175 LEU A O 1
ATOM 1417 N N . MET B 1 1 ? -1.529 21.891 2.969 1 70.75 1 MET B N 1
ATOM 1418 C CA . MET B 1 1 ? -0.973 21.781 1.624 1 70.75 1 MET B CA 1
ATOM 1419 C C . MET B 1 1 ? 0.217 20.828 1.607 1 70.75 1 MET B C 1
ATOM 1421 O O . MET B 1 1 ? 0.237 19.859 0.834 1 70.75 1 MET B O 1
ATOM 1425 N N . LEU B 1 2 ? 1.057 20.984 2.576 1 76.31 2 LEU B N 1
ATOM 1426 C CA . LEU B 1 2 ? 2.264 20.156 2.592 1 76.31 2 LEU B CA 1
ATOM 1427 C C . LEU B 1 2 ? 1.932 18.719 2.932 1 76.31 2 LEU B C 1
ATOM 1429 O O . LEU B 1 2 ? 2.533 17.781 2.381 1 76.31 2 LEU B O 1
ATOM 1433 N N . GLU B 1 3 ? 0.856 18.531 3.66 1 85.5 3 GLU B N 1
ATOM 1434 C CA . GLU B 1 3 ? 0.45 17.172 4.031 1 85.5 3 GLU B CA 1
ATOM 1435 C C . GLU B 1 3 ? -0.067 16.406 2.82 1 85.5 3 GLU B C 1
ATOM 1437 O O . GLU B 1 3 ? 0.116 15.188 2.729 1 85.5 3 GLU B O 1
ATOM 1442 N N . THR B 1 4 ? -0.662 17.125 1.876 1 88.56 4 THR B N 1
ATOM 1443 C CA . THR B 1 4 ? -1.171 16.453 0.68 1 88.56 4 THR B CA 1
ATOM 1444 C C . THR B 1 4 ? -0.024 15.93 -0.174 1 88.56 4 THR B C 1
ATOM 1446 O O . THR B 1 4 ? -0.135 14.859 -0.776 1 88.56 4 THR B O 1
ATOM 1449 N N . VAL B 1 5 ? 1.032 16.672 -0.149 1 91.81 5 VAL B N 1
ATOM 1450 C CA . VAL B 1 5 ? 2.189 16.281 -0.945 1 91.81 5 VAL B CA 1
ATOM 1451 C C . VAL B 1 5 ? 3.025 15.258 -0.172 1 91.81 5 VAL B C 1
ATOM 1453 O O . VAL B 1 5 ? 3.645 14.375 -0.768 1 91.81 5 VAL B O 1
ATOM 1456 N N . ALA B 1 6 ? 2.975 15.367 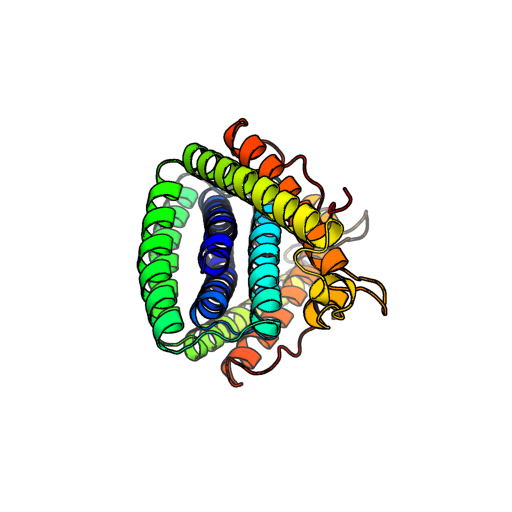1.16 1 94.81 6 ALA B N 1
ATOM 1457 C CA . ALA B 1 6 ? 3.803 14.516 2.016 1 94.81 6 ALA B CA 1
ATOM 1458 C C . ALA B 1 6 ? 3.359 13.062 1.937 1 94.81 6 ALA B C 1
ATOM 1460 O O . ALA B 1 6 ? 4.145 12.148 2.221 1 94.81 6 ALA B O 1
ATOM 1461 N N . GLY B 1 7 ? 2.119 12.805 1.54 1 96.19 7 GLY B N 1
ATOM 1462 C CA . GLY B 1 7 ? 1.601 11.453 1.441 1 96.19 7 GLY B CA 1
ATOM 1463 C C . GLY B 1 7 ? 1.954 10.773 0.132 1 96.19 7 GLY B C 1
ATOM 1464 O O . GLY B 1 7 ? 1.62 9.602 -0.076 1 96.19 7 GLY B O 1
ATOM 1465 N N . VAL B 1 8 ? 2.678 11.438 -0.721 1 97.44 8 VAL B N 1
ATOM 1466 C CA . VAL B 1 8 ? 2.92 10.953 -2.074 1 97.44 8 VAL B CA 1
ATOM 1467 C C . VAL B 1 8 ? 4.164 10.062 -2.09 1 97.44 8 VAL B C 1
ATOM 1469 O O . VAL B 1 8 ? 4.129 8.945 -2.609 1 97.44 8 VAL B O 1
ATOM 1472 N N . PRO B 1 9 ? 5.312 10.445 -1.463 1 98.19 9 PRO B N 1
ATOM 1473 C CA . PRO B 1 9 ? 6.562 9.703 -1.623 1 98.19 9 PRO B CA 1
ATOM 1474 C C . PRO B 1 9 ? 6.465 8.266 -1.113 1 98.19 9 PRO B C 1
ATOM 1476 O O . PRO B 1 9 ? 6.906 7.336 -1.792 1 98.19 9 PRO B O 1
ATOM 1479 N N . GLY B 1 10 ? 5.883 8.094 0.083 1 98.12 10 GLY B N 1
ATOM 1480 C CA . GLY B 1 10 ? 5.758 6.742 0.614 1 98.12 10 GLY B CA 1
ATOM 1481 C C . GLY B 1 10 ? 5.02 5.801 -0.319 1 98.12 10 GLY B C 1
ATOM 1482 O O . GLY B 1 10 ? 5.434 4.652 -0.507 1 98.12 10 GLY B O 1
ATOM 1483 N N . MET B 1 11 ? 3.959 6.254 -0.908 1 98.31 11 MET B N 1
ATOM 1484 C CA . MET B 1 11 ? 3.154 5.445 -1.818 1 98.31 11 MET B CA 1
ATOM 1485 C C . MET B 1 11 ? 3.922 5.145 -3.102 1 98.31 11 MET B C 1
ATOM 1487 O O . MET B 1 11 ? 3.922 4.004 -3.574 1 98.31 11 MET B O 1
ATOM 1491 N N . ILE B 1 12 ? 4.535 6.141 -3.643 1 97.94 12 ILE B N 1
ATOM 1492 C CA . ILE B 1 12 ? 5.301 5.957 -4.871 1 97.94 12 ILE B CA 1
ATOM 1493 C C . ILE B 1 12 ? 6.43 4.957 -4.633 1 97.94 12 ILE B C 1
ATOM 1495 O O . ILE B 1 12 ? 6.66 4.066 -5.453 1 97.94 12 ILE B O 1
ATOM 1499 N N . GLY B 1 13 ? 7.148 5.18 -3.529 1 97.62 13 GLY B N 1
ATOM 1500 C CA . GLY B 1 13 ? 8.203 4.234 -3.201 1 97.62 13 GLY B CA 1
ATOM 1501 C C . GLY B 1 13 ? 7.707 2.809 -3.055 1 97.62 13 GLY B C 1
ATOM 1502 O O . GLY B 1 13 ? 8.289 1.881 -3.619 1 97.62 13 GLY B O 1
ATOM 1503 N N . ALA B 1 14 ? 6.625 2.619 -2.301 1 97.88 14 ALA B N 1
ATOM 1504 C CA . ALA B 1 14 ? 6.059 1.296 -2.055 1 97.88 14 ALA B CA 1
ATOM 1505 C C . ALA B 1 14 ? 5.574 0.655 -3.352 1 97.88 14 ALA B C 1
ATOM 1507 O O . ALA B 1 14 ? 5.848 -0.519 -3.611 1 97.88 14 ALA B O 1
ATOM 1508 N N . MET B 1 15 ? 4.84 1.401 -4.129 1 97.5 15 MET B N 1
ATOM 1509 C CA . MET B 1 15 ? 4.32 0.902 -5.398 1 97.5 15 MET B CA 1
ATOM 1510 C C . MET B 1 15 ? 5.453 0.469 -6.32 1 97.5 15 MET B C 1
ATOM 1512 O O . MET B 1 15 ? 5.383 -0.596 -6.938 1 97.5 15 MET B O 1
ATOM 1516 N N . THR B 1 16 ? 6.473 1.285 -6.469 1 96.44 16 THR B N 1
ATOM 1517 C CA . THR B 1 16 ? 7.594 0.975 -7.348 1 96.44 16 THR B CA 1
ATOM 1518 C C . THR B 1 16 ? 8.289 -0.307 -6.902 1 96.44 16 THR B C 1
ATOM 1520 O O . THR B 1 16 ? 8.602 -1.169 -7.727 1 96.44 16 THR B O 1
ATOM 1523 N N . ARG B 1 17 ? 8.539 -0.416 -5.641 1 96.19 17 ARG B N 1
ATOM 1524 C CA . ARG B 1 17 ? 9.18 -1.616 -5.117 1 96.19 17 ARG B CA 1
ATOM 1525 C C . ARG B 1 17 ? 8.305 -2.844 -5.328 1 96.19 17 ARG B C 1
ATOM 1527 O O . ARG B 1 17 ? 8.805 -3.938 -5.59 1 96.19 17 ARG B O 1
ATOM 1534 N N . HIS B 1 18 ? 6.996 -2.648 -5.137 1 96.69 18 HIS B N 1
ATOM 1535 C CA . HIS B 1 18 ? 6.059 -3.74 -5.379 1 96.69 18 HIS B CA 1
ATOM 1536 C C . HIS B 1 18 ? 6.141 -4.23 -6.82 1 96.69 18 HIS B C 1
ATOM 1538 O O . HIS B 1 18 ? 6.309 -5.426 -7.066 1 96.69 18 HIS B O 1
ATOM 1544 N N . PHE B 1 19 ? 6.078 -3.314 -7.797 1 96 19 PHE B N 1
ATOM 1545 C CA . PHE B 1 19 ? 6.133 -3.691 -9.203 1 96 19 PHE B CA 1
ATOM 1546 C C . PHE B 1 19 ? 7.496 -4.27 -9.555 1 96 19 PHE B C 1
ATOM 1548 O O . PHE B 1 19 ? 7.594 -5.188 -10.375 1 96 19 PHE B O 1
ATOM 1555 N N . ASN B 1 20 ? 8.531 -3.736 -8.969 1 94 20 ASN B N 1
ATOM 1556 C CA . ASN B 1 20 ? 9.867 -4.301 -9.172 1 94 20 ASN B CA 1
ATOM 15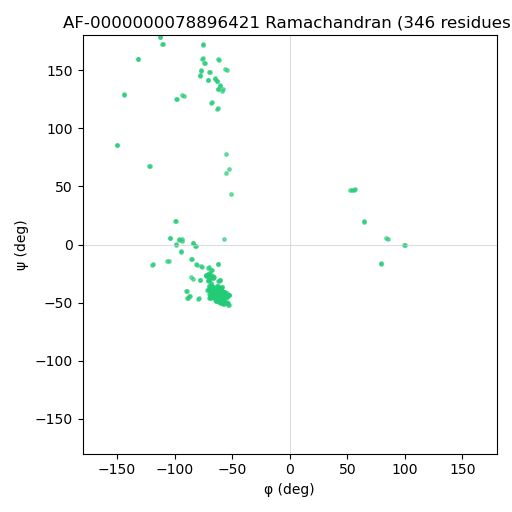57 C C . ASN B 1 20 ? 9.945 -5.738 -8.656 1 94 20 ASN B C 1
ATOM 1559 O O . ASN B 1 20 ? 10.547 -6.598 -9.305 1 94 20 ASN B O 1
ATOM 1563 N N . SER B 1 21 ? 9.406 -5.887 -7.492 1 94.31 21 SER B N 1
ATOM 1564 C CA . SER B 1 21 ? 9.375 -7.23 -6.918 1 94.31 21 SER B CA 1
ATOM 1565 C C . SER B 1 21 ? 8.68 -8.219 -7.855 1 94.31 21 SER B C 1
ATOM 1567 O O . SER B 1 21 ? 9.164 -9.336 -8.055 1 94.31 21 SER B O 1
ATOM 1569 N N . LEU B 1 22 ? 7.555 -7.832 -8.43 1 94.12 22 LEU B N 1
ATOM 1570 C CA . LEU B 1 22 ? 6.82 -8.68 -9.367 1 94.12 22 LEU B CA 1
ATOM 1571 C C . LEU B 1 22 ? 7.648 -8.945 -10.617 1 94.12 22 LEU B C 1
ATOM 1573 O O . LEU B 1 22 ? 7.781 -10.102 -11.047 1 94.12 22 LEU B O 1
ATOM 1577 N N . ARG B 1 23 ? 8.258 -7.887 -11.164 1 91.62 23 ARG B N 1
ATOM 1578 C CA . ARG B 1 23 ? 8.977 -7.98 -12.43 1 91.62 23 ARG B CA 1
ATOM 1579 C C . ARG B 1 23 ? 10.258 -8.797 -12.281 1 91.62 23 ARG B C 1
ATOM 1581 O O . ARG B 1 23 ? 10.609 -9.57 -13.164 1 91.62 23 ARG B O 1
ATOM 1588 N N . ARG B 1 24 ? 10.914 -8.641 -11.188 1 90.38 24 ARG B N 1
ATOM 1589 C CA . ARG B 1 24 ? 12.203 -9.281 -10.977 1 90.38 24 ARG B CA 1
ATOM 1590 C C . ARG B 1 24 ? 12.047 -10.609 -10.242 1 90.38 24 ARG B C 1
ATOM 1592 O O . ARG B 1 24 ? 13.008 -11.359 -10.078 1 90.38 24 ARG B O 1
ATOM 1599 N N . LEU B 1 25 ? 10.859 -10.867 -9.844 1 91.69 25 LEU B N 1
ATOM 1600 C CA . LEU B 1 25 ? 10.57 -12.117 -9.148 1 91.69 25 LEU B CA 1
ATOM 1601 C C . LEU B 1 25 ? 11.469 -12.273 -7.922 1 91.69 25 LEU B C 1
ATOM 1603 O O . LEU B 1 25 ? 12.086 -13.32 -7.73 1 91.69 25 LEU B O 1
ATOM 1607 N N . THR B 1 26 ? 11.523 -11.188 -7.188 1 90.69 26 THR B N 1
ATOM 1608 C CA . THR B 1 26 ? 12.328 -11.164 -5.973 1 90.69 26 THR B CA 1
ATOM 1609 C C . THR B 1 26 ? 11.531 -10.602 -4.801 1 90.69 26 THR B C 1
ATOM 1611 O O . THR B 1 26 ? 10.508 -9.945 -4.996 1 90.69 26 THR B O 1
ATOM 1614 N N . ARG B 1 27 ? 11.977 -10.914 -3.59 1 89.5 27 ARG B N 1
ATOM 1615 C CA . ARG B 1 27 ? 11.383 -10.344 -2.385 1 89.5 27 ARG B CA 1
ATOM 1616 C C . ARG B 1 27 ? 11.781 -8.883 -2.215 1 89.5 27 ARG B C 1
ATOM 1618 O O . ARG B 1 27 ? 12.789 -8.438 -2.779 1 89.5 27 ARG B O 1
ATOM 1625 N N . ASP B 1 28 ? 10.984 -8.109 -1.493 1 89.88 28 ASP B N 1
ATOM 1626 C CA . ASP B 1 28 ? 11.273 -6.691 -1.316 1 89.88 28 ASP B CA 1
ATOM 1627 C C . ASP B 1 28 ? 11.961 -6.43 0.021 1 89.88 28 ASP B C 1
ATOM 1629 O O . ASP B 1 28 ? 12.172 -5.277 0.403 1 89.88 28 ASP B O 1
ATOM 1633 N N . HIS B 1 29 ? 12.219 -7.414 0.842 1 88.06 29 HIS B N 1
ATOM 1634 C CA . HIS B 1 29 ? 12.953 -7.387 2.1 1 88.06 29 HIS B CA 1
ATOM 1635 C C . HIS B 1 29 ? 12.242 -6.535 3.143 1 88.06 29 HIS B C 1
ATOM 1637 O O . HIS B 1 29 ? 12.883 -5.859 3.947 1 88.06 29 HIS B O 1
ATOM 1643 N N . GLY B 1 30 ? 10.906 -6.258 2.979 1 90.88 30 GLY B N 1
ATOM 1644 C CA . GLY B 1 30 ? 10.094 -5.656 4.023 1 90.88 30 GLY B CA 1
ATOM 1645 C C . GLY B 1 30 ? 9.891 -4.164 3.832 1 90.88 30 GLY B C 1
ATOM 1646 O O . GLY B 1 30 ? 9.156 -3.533 4.594 1 90.88 30 GLY B O 1
ATOM 1647 N N . TRP B 1 31 ? 10.461 -3.619 2.781 1 94.56 31 TRP B N 1
ATOM 1648 C CA . TRP B 1 31 ? 10.453 -2.17 2.625 1 94.56 31 TRP B CA 1
ATOM 1649 C C . TRP B 1 31 ? 9.102 -1.682 2.123 1 94.56 31 TRP B C 1
ATOM 1651 O O . TRP B 1 31 ? 8.672 -0.567 2.439 1 94.56 31 TRP B O 1
ATOM 1661 N N . ILE B 1 32 ? 8.344 -2.463 1.33 1 96.38 32 ILE B N 1
ATOM 1662 C CA . ILE B 1 32 ? 7.047 -2.064 0.79 1 96.38 32 ILE B CA 1
ATOM 1663 C C . ILE B 1 32 ? 6.098 -1.707 1.932 1 96.38 32 ILE B C 1
ATOM 1665 O O . ILE B 1 32 ? 5.484 -0.639 1.925 1 96.38 32 ILE B O 1
ATOM 1669 N N . HIS B 1 33 ? 6.078 -2.562 2.924 1 95.31 33 HIS B N 1
ATOM 1670 C CA . HIS B 1 33 ? 5.168 -2.354 4.043 1 95.31 33 HIS B CA 1
ATOM 1671 C C . HIS B 1 33 ? 5.512 -1.074 4.801 1 95.31 33 HIS B C 1
ATOM 1673 O O . HIS B 1 33 ? 4.621 -0.29 5.137 1 95.31 33 HIS B O 1
ATOM 1679 N N . THR B 1 34 ? 6.781 -0.879 5.055 1 96.44 34 THR B N 1
ATOM 1680 C CA . THR B 1 34 ? 7.227 0.303 5.785 1 96.44 34 THR B CA 1
ATOM 1681 C C . THR B 1 34 ? 6.855 1.576 5.031 1 96.44 34 THR B C 1
ATOM 1683 O O . THR B 1 34 ? 6.355 2.533 5.625 1 96.44 34 THR B O 1
ATOM 1686 N N . LEU B 1 35 ? 7.043 1.594 3.764 1 97.56 35 LEU B N 1
ATOM 1687 C CA . LEU B 1 35 ? 6.742 2.771 2.955 1 97.56 35 LEU B CA 1
ATOM 1688 C C . LEU B 1 35 ? 5.238 2.99 2.85 1 97.56 35 LEU B C 1
ATOM 1690 O O . LEU B 1 35 ? 4.773 4.133 2.836 1 97.56 35 LEU B O 1
ATOM 1694 N N . LEU B 1 36 ? 4.48 1.911 2.795 1 97.5 36 LEU B N 1
ATOM 1695 C CA . LEU B 1 36 ? 3.025 2.029 2.801 1 97.5 36 LEU B CA 1
ATOM 1696 C C . LEU B 1 36 ? 2.529 2.59 4.129 1 97.5 36 LEU B C 1
ATOM 1698 O O . LEU B 1 36 ? 1.597 3.396 4.16 1 97.5 36 LEU B O 1
ATOM 1702 N N . GLU B 1 37 ? 3.113 2.148 5.176 1 96.38 37 GLU B N 1
ATOM 1703 C CA . GLU B 1 37 ? 2.766 2.676 6.492 1 96.38 37 GLU B CA 1
ATOM 1704 C C . GLU B 1 37 ? 3.041 4.176 6.574 1 96.38 37 GLU B C 1
ATOM 1706 O O . GLU B 1 37 ? 2.246 4.926 7.145 1 96.38 37 GLU B O 1
ATOM 1711 N N . GLU B 1 38 ? 4.191 4.559 6.051 1 97.38 38 GLU B N 1
ATOM 1712 C CA . GLU B 1 38 ? 4.516 5.98 6.016 1 97.38 38 GLU B CA 1
ATOM 1713 C C . GLU B 1 38 ? 3.488 6.762 5.203 1 97.38 38 GLU B C 1
ATOM 1715 O O . GLU B 1 38 ? 3.055 7.84 5.613 1 97.38 38 GLU B O 1
ATOM 1720 N N . ALA B 1 39 ? 3.109 6.23 4.055 1 97.5 39 ALA B N 1
ATOM 1721 C CA . ALA B 1 39 ? 2.107 6.879 3.213 1 97.5 39 ALA B CA 1
ATOM 1722 C C . ALA B 1 39 ? 0.782 7.031 3.951 1 97.5 39 ALA B C 1
ATOM 1724 O O . ALA B 1 39 ? 0.161 8.094 3.912 1 97.5 39 ALA B O 1
ATOM 1725 N N . GLU B 1 40 ? 0.344 5.98 4.605 1 96.06 40 GLU B N 1
ATOM 1726 C CA . GLU B 1 40 ? -0.886 6.02 5.391 1 96.06 40 GLU B CA 1
ATOM 1727 C C . GLU B 1 40 ? -0.78 7.027 6.535 1 96.06 40 GLU B C 1
ATOM 1729 O O . GLU B 1 40 ? -1.723 7.773 6.797 1 96.06 40 GLU B O 1
ATOM 1734 N N . ASN B 1 41 ? 0.349 6.965 7.176 1 97.12 41 ASN B N 1
ATOM 1735 C CA . ASN B 1 41 ? 0.581 7.875 8.289 1 97.12 41 ASN B CA 1
ATOM 1736 C C . ASN B 1 41 ? 0.487 9.336 7.852 1 97.12 41 ASN B C 1
ATOM 1738 O O . ASN B 1 41 ? -0.142 10.148 8.523 1 97.12 41 ASN B O 1
ATOM 1742 N N . GLU B 1 42 ? 1.055 9.625 6.742 1 97.31 42 GLU B N 1
ATOM 1743 C CA . GLU B 1 42 ? 0.992 10.984 6.207 1 97.31 42 GLU B CA 1
ATOM 1744 C C . GLU B 1 42 ? -0.439 11.367 5.844 1 97.31 42 GLU B C 1
ATOM 1746 O O . GLU B 1 42 ? -0.851 12.516 6.043 1 97.31 42 GLU B O 1
ATOM 1751 N N . ARG B 1 43 ? -1.109 10.5 5.301 1 96.06 43 ARG B N 1
ATOM 1752 C CA . ARG B 1 43 ? -2.52 10.742 5.012 1 96.06 43 ARG B CA 1
ATOM 1753 C C . ARG B 1 43 ? -3.297 11.031 6.293 1 96.06 43 ARG B C 1
ATOM 1755 O O . ARG B 1 43 ? -4.172 11.898 6.312 1 96.06 43 ARG B O 1
ATOM 1762 N N . MET B 1 44 ? -2.975 10.359 7.375 1 95.38 44 MET B N 1
ATOM 1763 C CA . MET B 1 44 ? -3.645 10.586 8.648 1 95.38 44 MET B CA 1
ATOM 1764 C C . MET B 1 44 ? -3.305 11.969 9.203 1 95.38 44 MET B C 1
ATOM 1766 O O . MET B 1 44 ? -4.137 12.609 9.852 1 95.38 44 MET B O 1
ATOM 1770 N N . HIS B 1 45 ? -2.02 12.391 8.984 1 96.31 45 HIS B N 1
ATOM 1771 C CA . HIS B 1 45 ? -1.706 13.781 9.32 1 96.31 45 HIS B CA 1
ATOM 1772 C C . HIS B 1 45 ? -2.664 14.742 8.625 1 96.31 45 HIS B C 1
ATOM 1774 O O . HIS B 1 45 ? -3.205 15.648 9.258 1 96.31 45 HIS B O 1
ATOM 1780 N N . LEU B 1 46 ? -2.906 14.516 7.395 1 94.44 46 LEU B N 1
ATOM 1781 C CA . LEU B 1 46 ? -3.783 15.367 6.594 1 94.44 46 LEU B CA 1
ATOM 1782 C C . LEU B 1 46 ? -5.215 15.32 7.117 1 94.44 46 LEU B C 1
ATOM 1784 O O . LEU B 1 46 ? -5.84 16.359 7.324 1 94.44 46 LEU B O 1
ATOM 1788 N N . MET B 1 47 ? -5.758 14.109 7.367 1 94.12 47 MET B N 1
ATOM 1789 C CA . MET B 1 47 ? -7.125 13.953 7.855 1 94.12 47 MET B CA 1
ATOM 1790 C C . MET B 1 47 ? -7.305 14.648 9.203 1 94.12 47 MET B C 1
ATOM 1792 O O . MET B 1 47 ? -8.359 15.227 9.469 1 94.12 47 MET B O 1
ATOM 1796 N N . THR B 1 48 ? -6.32 14.578 10.016 1 94.06 48 THR B N 1
ATOM 1797 C CA . THR B 1 48 ? -6.355 15.234 11.312 1 94.06 48 THR B CA 1
ATOM 1798 C C . THR B 1 48 ? -6.387 16.75 11.148 1 94.06 48 THR B C 1
ATOM 1800 O O . THR B 1 48 ? -7.18 17.438 11.797 1 94.06 48 THR B O 1
ATOM 1803 N N . ALA B 1 49 ? -5.562 17.266 10.273 1 92.25 49 ALA B N 1
ATOM 1804 C CA . ALA B 1 49 ? -5.52 18.703 10.008 1 92.25 49 ALA B CA 1
ATOM 1805 C C . ALA B 1 49 ? -6.852 19.203 9.461 1 92.25 49 ALA B C 1
ATOM 1807 O O . ALA B 1 49 ? -7.281 20.312 9.773 1 92.25 49 ALA B O 1
ATOM 1808 N N . LEU B 1 50 ? -7.52 18.422 8.672 1 91.88 50 LEU B N 1
ATOM 1809 C CA . LEU B 1 50 ? -8.781 18.797 8.047 1 9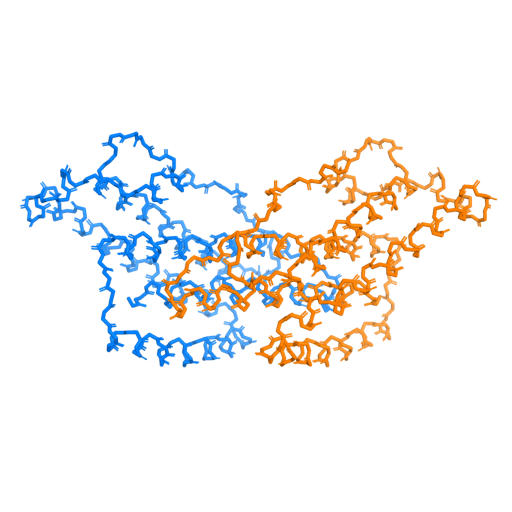1.88 50 LEU B CA 1
ATOM 1810 C C . LEU B 1 50 ? -9.891 18.906 9.086 1 91.88 50 LEU B C 1
ATOM 1812 O O . LEU B 1 50 ? -10.867 19.625 8.883 1 91.88 50 LEU B O 1
ATOM 1816 N N . GLU B 1 51 ? -9.727 18.188 10.195 1 89.81 51 GLU B N 1
ATOM 1817 C CA . GLU B 1 51 ? -10.695 18.281 11.281 1 89.81 51 GLU B CA 1
ATOM 1818 C C . GLU B 1 51 ? -10.586 19.641 11.992 1 89.81 51 GLU B C 1
ATOM 1820 O O . GLU B 1 51 ? -11.547 20.094 12.609 1 89.81 51 GLU B O 1
ATOM 1825 N N . LEU B 1 52 ? -9.445 20.25 11.922 1 86.19 52 LEU B N 1
ATOM 1826 C CA . LEU B 1 52 ? -9.203 21.516 12.586 1 86.19 52 LEU B CA 1
ATOM 1827 C C . LEU B 1 52 ? -9.562 22.688 11.672 1 86.19 52 LEU B C 1
ATOM 1829 O O . LEU B 1 52 ? -10.086 23.703 12.133 1 86.19 52 LEU B O 1
ATOM 1833 N N . LYS B 1 53 ? -9.242 22.562 10.477 1 83.88 53 LYS B N 1
ATOM 1834 C CA . LYS B 1 53 ? -9.523 23.641 9.531 1 83.88 53 LYS B CA 1
ATOM 1835 C C . LYS B 1 53 ? -9.914 23.094 8.164 1 83.88 53 LYS B C 1
ATOM 1837 O O . LYS B 1 53 ? -9.195 22.266 7.59 1 83.88 53 LYS B O 1
ATOM 1842 N N . ARG B 1 54 ? -11.062 23.594 7.629 1 85.62 54 ARG B N 1
ATOM 1843 C CA . ARG B 1 54 ? -11.531 23.188 6.309 1 85.62 54 ARG B CA 1
ATOM 1844 C C . ARG B 1 54 ? -11.016 24.125 5.227 1 85.62 54 ARG B C 1
ATOM 1846 O O . ARG B 1 54 ? -11.242 25.328 5.285 1 85.62 54 ARG B O 1
ATOM 1853 N N . PRO B 1 55 ? -10.438 23.5 4.262 1 85.12 55 PRO B N 1
ATOM 1854 C CA . PRO B 1 55 ? -9.859 24.375 3.229 1 85.12 55 PRO B CA 1
ATOM 1855 C C . PRO B 1 55 ? -10.914 24.922 2.273 1 85.12 55 PRO B C 1
ATOM 1857 O O . PRO B 1 55 ? -11.914 24.266 1.99 1 85.12 55 PRO B O 1
ATOM 1860 N N . GLY B 1 56 ? -10.695 26.203 1.825 1 88.12 56 GLY B N 1
ATOM 1861 C CA . GLY B 1 56 ? -11.578 26.812 0.849 1 88.12 56 GLY B CA 1
ATOM 1862 C C . GLY B 1 56 ? -11.367 26.281 -0.56 1 88.12 56 GLY B C 1
ATOM 1863 O O . GLY B 1 56 ? -10.484 25.453 -0.794 1 88.12 56 GLY B O 1
ATOM 1864 N N . ILE B 1 57 ? -12.195 26.641 -1.43 1 88.75 57 ILE B N 1
ATOM 1865 C CA . ILE B 1 57 ? -12.227 26.156 -2.805 1 88.75 57 ILE B CA 1
ATOM 1866 C C . ILE B 1 57 ? -10.914 26.516 -3.504 1 88.75 57 ILE B C 1
ATOM 1868 O O . ILE B 1 57 ? -10.383 25.719 -4.281 1 88.75 57 ILE B O 1
ATOM 1872 N N . LEU B 1 58 ? -10.453 27.719 -3.264 1 89.5 58 LEU B N 1
ATOM 1873 C CA . LEU B 1 58 ? -9.195 28.141 -3.877 1 89.5 58 LEU B CA 1
ATOM 1874 C C . LEU B 1 58 ? -8.047 27.234 -3.438 1 89.5 58 LEU B C 1
ATOM 1876 O O . LEU B 1 58 ? -7.211 26.844 -4.254 1 89.5 58 LEU B O 1
ATOM 1880 N N . PHE B 1 59 ? -8.062 26.891 -2.18 1 88.25 59 PHE B N 1
ATOM 1881 C CA . PHE B 1 59 ? -7.043 26 -1.637 1 88.25 59 PHE B CA 1
ATOM 1882 C C . PHE B 1 59 ? -7.121 24.625 -2.289 1 88.25 59 PHE B C 1
ATOM 1884 O O . PHE B 1 59 ? -6.094 24.031 -2.641 1 88.25 59 PHE B O 1
ATOM 1891 N N . ARG B 1 60 ? -8.281 24.188 -2.531 1 89 60 ARG B N 1
ATOM 1892 C CA . ARG B 1 60 ? -8.484 22.875 -3.154 1 89 60 ARG B CA 1
ATOM 1893 C C . ARG B 1 60 ? -7.949 22.859 -4.582 1 89 60 ARG B C 1
ATOM 1895 O O . ARG B 1 60 ? -7.406 21.859 -5.039 1 89 60 ARG B O 1
ATOM 1902 N N . GLY B 1 61 ? -8.156 24 -5.285 1 91.44 61 GLY B N 1
ATOM 1903 C CA . GLY B 1 61 ? -7.598 24.125 -6.621 1 91.44 61 GLY B CA 1
ATOM 1904 C C . GLY B 1 61 ? -6.082 24.078 -6.645 1 91.44 61 GLY B C 1
ATOM 1905 O O . GLY B 1 61 ? -5.488 23.453 -7.52 1 91.44 61 GLY B O 1
ATOM 1906 N N . VAL B 1 62 ? -5.477 24.703 -5.648 1 90.75 62 VAL B N 1
ATOM 1907 C CA . VAL B 1 62 ? -4.02 24.719 -5.543 1 90.75 62 VAL B CA 1
ATOM 1908 C C . VAL B 1 62 ? -3.502 23.312 -5.262 1 90.75 62 VAL B C 1
ATOM 1910 O O . VAL B 1 62 ? -2.496 22.891 -5.836 1 90.75 62 VAL B O 1
ATOM 1913 N N . ILE B 1 63 ? -4.195 22.609 -4.395 1 89.62 63 ILE B N 1
ATOM 1914 C CA . ILE B 1 63 ? -3.811 21.25 -4.051 1 89.62 63 ILE B CA 1
ATOM 1915 C C . ILE B 1 63 ? -3.842 20.375 -5.297 1 89.62 63 ILE B C 1
ATOM 1917 O O . ILE B 1 63 ? -2.922 19.578 -5.535 1 89.62 63 ILE B O 1
ATOM 1921 N N . LEU B 1 64 ? -4.895 20.516 -6.133 1 90.44 64 LEU B N 1
ATOM 1922 C CA . LEU B 1 64 ? -5.043 19.734 -7.352 1 90.44 64 LEU B CA 1
ATOM 1923 C C . LEU B 1 64 ? -3.871 19.969 -8.297 1 90.44 64 LEU B C 1
ATOM 1925 O O . LEU B 1 64 ? -3.293 19.016 -8.828 1 90.44 64 LEU B O 1
ATOM 1929 N N . ALA B 1 65 ? -3.541 21.219 -8.438 1 90.56 65 ALA B N 1
ATOM 1930 C CA . ALA B 1 65 ? -2.438 21.562 -9.336 1 90.56 65 ALA B CA 1
ATOM 1931 C C . ALA B 1 65 ? -1.104 21.078 -8.781 1 90.56 65 ALA B C 1
ATOM 1933 O O . ALA B 1 65 ? -0.316 20.453 -9.5 1 90.56 65 ALA B O 1
ATOM 1934 N N . ALA B 1 66 ? -0.874 21.297 -7.488 1 90.69 66 ALA B N 1
ATOM 1935 C CA . ALA B 1 66 ? 0.377 20.906 -6.844 1 90.69 66 ALA B CA 1
ATOM 1936 C C . ALA B 1 66 ? 0.562 19.391 -6.875 1 90.69 66 ALA B C 1
ATOM 1938 O O . ALA B 1 66 ? 1.649 18.906 -7.184 1 90.69 66 ALA B O 1
ATOM 1939 N N . GLN B 1 67 ? -0.458 18.656 -6.602 1 91.12 67 GLN B N 1
ATOM 1940 C CA . GLN B 1 67 ? -0.367 17.203 -6.598 1 91.12 67 GLN B CA 1
ATOM 1941 C C . GLN B 1 67 ? -0.178 16.656 -8.016 1 91.12 67 GLN B C 1
ATOM 1943 O O . GLN B 1 67 ? 0.561 15.695 -8.219 1 91.12 67 GLN B O 1
ATOM 1948 N N . GLY B 1 68 ? -0.856 17.203 -9 1 87.69 68 GLY B N 1
ATOM 1949 C CA . GLY B 1 68 ? -0.666 16.797 -10.383 1 87.69 68 GLY B CA 1
ATOM 1950 C C . GLY B 1 68 ? 0.774 16.922 -10.844 1 87.69 68 GLY B C 1
ATOM 1951 O O . GLY B 1 68 ? 1.314 15.984 -11.445 1 87.69 68 GLY B O 1
ATOM 1952 N N . VAL B 1 69 ? 1.378 17.969 -10.438 1 93 69 VAL B N 1
ATOM 1953 C CA . VAL B 1 69 ? 2.76 18.203 -10.836 1 93 69 VAL B CA 1
ATOM 1954 C C . VAL B 1 69 ? 3.701 17.359 -9.977 1 93 69 VAL B C 1
ATOM 1956 O O . VAL B 1 69 ? 4.578 16.672 -10.5 1 93 69 VAL B O 1
ATOM 1959 N N . PHE B 1 70 ? 3.502 17.359 -8.711 1 95.19 70 PHE B N 1
ATOM 1960 C CA . PHE B 1 70 ? 4.434 16.719 -7.785 1 95.19 70 PHE B CA 1
ATOM 1961 C C . PHE B 1 70 ? 4.426 15.211 -7.961 1 95.19 70 PHE B C 1
ATOM 1963 O O . PHE B 1 70 ? 5.48 14.578 -7.969 1 95.19 70 PHE B O 1
ATOM 1970 N N . VAL B 1 71 ? 3.285 14.57 -8.07 1 95 71 VAL B N 1
ATOM 1971 C CA . VAL B 1 71 ? 3.18 13.125 -8.203 1 95 71 VAL B CA 1
ATOM 1972 C C . VAL B 1 71 ? 3.975 12.664 -9.43 1 95 71 VAL B C 1
ATOM 1974 O O . VAL B 1 71 ? 4.77 11.727 -9.336 1 95 71 VAL B O 1
ATOM 1977 N N . ASN B 1 72 ? 3.777 13.375 -10.555 1 95.19 72 ASN B N 1
ATOM 1978 C CA . ASN B 1 72 ? 4.457 12.984 -11.781 1 95.19 72 ASN B CA 1
ATOM 1979 C C . ASN B 1 72 ? 5.961 13.234 -11.695 1 95.19 72 ASN B C 1
ATOM 1981 O O . ASN B 1 72 ? 6.762 12.375 -12.078 1 95.19 72 ASN B O 1
ATOM 1985 N N . MET B 1 73 ? 6.305 14.359 -11.195 1 96.56 73 MET B N 1
ATOM 1986 C CA . MET B 1 73 ? 7.719 14.703 -11.07 1 96.56 73 MET B CA 1
ATOM 1987 C C . MET B 1 73 ? 8.43 13.75 -10.125 1 96.56 73 MET B C 1
ATOM 1989 O O . MET B 1 73 ? 9.508 13.234 -10.438 1 96.56 73 MET B O 1
ATOM 1993 N N . PHE B 1 74 ? 7.879 13.508 -9.008 1 97.06 74 PHE B N 1
ATOM 1994 C CA . PHE B 1 74 ? 8.5 12.625 -8.031 1 97.06 74 PHE B CA 1
ATOM 1995 C C . PHE B 1 74 ? 8.562 11.195 -8.555 1 97.06 74 PHE B C 1
ATOM 1997 O O . PHE B 1 74 ? 9.531 10.477 -8.305 1 97.06 74 PHE B O 1
ATOM 2004 N N . PHE B 1 75 ? 7.465 10.812 -9.234 1 96.88 75 PHE B N 1
ATOM 2005 C CA . PHE B 1 75 ? 7.453 9.477 -9.82 1 96.88 75 PHE B CA 1
ATOM 2006 C C . PHE B 1 75 ? 8.625 9.297 -10.773 1 96.88 75 PHE B C 1
ATOM 2008 O O . PHE B 1 75 ? 9.359 8.305 -10.688 1 96.88 75 PHE B O 1
ATOM 2015 N N . ILE B 1 76 ? 8.836 10.188 -11.672 1 97.12 76 ILE B N 1
ATOM 2016 C CA . ILE B 1 76 ? 9.922 10.125 -12.641 1 97.12 76 ILE B CA 1
ATOM 2017 C C . ILE B 1 76 ? 11.266 10.172 -11.906 1 97.12 76 ILE B C 1
ATOM 2019 O O . ILE B 1 76 ? 12.172 9.391 -12.219 1 97.12 76 ILE B O 1
ATOM 2023 N N . ALA B 1 77 ? 11.422 11.062 -10.977 1 97.56 77 ALA B N 1
ATOM 2024 C CA . ALA B 1 77 ? 12.648 11.156 -10.195 1 97.56 77 ALA B CA 1
ATOM 2025 C C . ALA B 1 77 ? 12.945 9.836 -9.484 1 97.56 77 ALA B C 1
ATOM 2027 O O . ALA B 1 77 ? 14.094 9.391 -9.445 1 97.56 77 ALA B O 1
ATOM 2028 N N . TYR B 1 78 ? 11.891 9.195 -8.945 1 97.75 78 TYR B N 1
ATOM 2029 C CA . TYR B 1 78 ? 12.062 7.965 -8.188 1 97.75 78 TYR B CA 1
ATOM 2030 C C . TYR B 1 78 ? 12.523 6.828 -9.094 1 97.75 78 TYR B C 1
ATOM 2032 O O . TYR B 1 78 ? 13.305 5.973 -8.68 1 97.75 78 TYR B O 1
ATOM 2040 N N . LEU B 1 79 ? 12.016 6.828 -10.312 1 95.62 79 LEU B N 1
ATOM 2041 C CA . LEU B 1 79 ? 12.43 5.805 -11.266 1 95.62 79 LEU B CA 1
ATOM 2042 C C . LEU B 1 79 ? 13.906 5.969 -11.633 1 95.62 79 LEU B C 1
ATOM 2044 O O . LEU B 1 79 ? 14.594 4.984 -11.906 1 95.62 79 LEU B O 1
ATOM 2048 N N . THR B 1 80 ? 14.383 7.164 -11.57 1 96.62 80 THR B N 1
ATOM 2049 C CA . THR B 1 80 ? 15.758 7.461 -11.977 1 96.62 80 THR B CA 1
ATOM 2050 C C . THR B 1 80 ? 16.719 7.262 -10.812 1 96.62 80 THR B C 1
ATOM 2052 O O . THR B 1 80 ? 17.812 6.715 -10.984 1 96.62 80 THR B O 1
ATOM 2055 N N . SER B 1 81 ? 16.312 7.754 -9.664 1 96.88 81 SER B N 1
ATOM 2056 C CA . SER B 1 81 ? 17.219 7.664 -8.516 1 96.88 81 SER B CA 1
ATOM 2057 C C . SER B 1 81 ? 16.438 7.562 -7.207 1 96.88 81 SER B C 1
ATOM 2059 O O . SER B 1 81 ? 16.25 8.562 -6.512 1 96.88 81 SER B O 1
ATOM 2061 N N . PRO B 1 82 ? 16.078 6.332 -6.867 1 96.75 82 PRO B N 1
ATOM 2062 C CA . PRO B 1 82 ? 15.375 6.148 -5.598 1 96.75 82 PRO B CA 1
ATOM 2063 C C . PRO B 1 82 ? 16.188 6.637 -4.398 1 96.75 82 PRO B C 1
ATOM 2065 O O . PRO B 1 82 ? 15.625 7.227 -3.469 1 96.75 82 PRO B O 1
ATOM 2068 N N . ARG B 1 83 ? 17.484 6.457 -4.434 1 96.75 83 ARG B N 1
ATOM 2069 C CA . ARG B 1 83 ? 18.344 6.871 -3.332 1 96.75 83 ARG B CA 1
ATOM 2070 C C . ARG B 1 83 ? 18.281 8.383 -3.117 1 96.75 83 ARG B C 1
ATOM 2072 O O . ARG B 1 83 ? 18.156 8.844 -1.983 1 96.75 83 ARG B O 1
ATOM 2079 N N . PHE B 1 84 ? 18.375 9.078 -4.172 1 97.25 84 PHE B N 1
ATOM 2080 C CA . PHE B 1 84 ? 18.297 10.531 -4.09 1 97.25 84 PHE B CA 1
ATOM 2081 C C . PHE B 1 84 ? 16.938 10.961 -3.539 1 97.25 84 PHE B C 1
ATOM 2083 O O . PHE B 1 84 ? 16.859 11.852 -2.695 1 97.25 84 PHE B O 1
ATOM 2090 N N . CYS B 1 85 ? 15.859 10.328 -4.039 1 98.06 85 CYS B N 1
ATOM 2091 C CA . CYS B 1 85 ? 14.508 10.68 -3.598 1 98.06 85 CYS B CA 1
ATOM 2092 C C . CYS B 1 85 ? 14.344 10.438 -2.102 1 98.06 85 CYS B C 1
ATOM 2094 O O . CYS B 1 85 ? 13.781 11.266 -1.392 1 98.06 85 CYS B O 1
ATOM 2096 N N . HIS B 1 86 ? 14.859 9.312 -1.635 1 98.06 86 HIS B N 1
ATOM 2097 C CA . HIS B 1 86 ? 14.75 9.023 -0.21 1 98.06 86 HIS B CA 1
ATOM 2098 C C . HIS B 1 86 ? 15.562 10.008 0.62 1 98.06 86 HIS B C 1
ATOM 2100 O O . HIS B 1 86 ? 15.141 10.414 1.703 1 98.06 86 HIS B O 1
ATOM 2106 N N . ARG B 1 87 ? 16.703 10.391 0.156 1 98.12 87 ARG B N 1
ATOM 2107 C CA . ARG B 1 87 ? 17.5 11.398 0.851 1 98.12 87 ARG B CA 1
ATOM 2108 C C . ARG B 1 87 ? 16.766 12.727 0.921 1 98.12 87 ARG B C 1
ATOM 2110 O O . ARG B 1 87 ? 16.719 13.367 1.974 1 98.12 87 ARG B O 1
ATOM 2117 N N . PHE B 1 88 ? 16.266 13.133 -0.195 1 98.12 88 PHE B N 1
ATOM 2118 C CA . PHE B 1 88 ? 15.477 14.367 -0.28 1 98.12 88 PHE B CA 1
ATOM 2119 C C . PHE B 1 88 ? 14.328 14.344 0.721 1 98.12 88 PHE B C 1
ATOM 2121 O O . PHE B 1 88 ? 14.148 15.289 1.484 1 98.12 88 PHE B O 1
ATOM 2128 N N . VAL B 1 89 ? 13.539 13.234 0.723 1 98.06 89 VAL B N 1
ATOM 2129 C CA . VAL B 1 89 ? 12.43 13.094 1.659 1 98.06 89 VAL B CA 1
ATOM 2130 C C . VAL B 1 89 ? 12.953 13.133 3.094 1 98.06 89 VAL B C 1
ATOM 2132 O O . VAL B 1 89 ? 12.328 13.727 3.975 1 98.06 89 VAL B O 1
ATOM 2135 N N . GLY B 1 90 ? 14.109 12.477 3.34 1 97.88 90 GLY B N 1
ATOM 2136 C CA . GLY B 1 90 ? 14.727 12.531 4.656 1 97.88 90 GLY B CA 1
ATOM 2137 C C . GLY B 1 90 ? 14.938 13.945 5.156 1 97.88 90 GLY B C 1
ATOM 2138 O O . GLY B 1 90 ? 14.625 14.258 6.305 1 97.88 90 GLY B O 1
ATOM 2139 N N . TYR B 1 91 ? 15.391 14.773 4.309 1 97.81 91 TYR B N 1
ATOM 2140 C CA . TYR B 1 91 ? 15.625 16.156 4.68 1 97.81 91 TYR B CA 1
ATOM 2141 C C . TYR B 1 91 ? 14.305 16.891 4.93 1 97.81 91 TYR B C 1
ATOM 2143 O O . TYR B 1 91 ? 14.219 17.734 5.824 1 97.81 91 TYR B O 1
ATOM 2151 N N . LEU B 1 92 ? 13.32 16.625 4.109 1 97.38 92 LEU B N 1
ATOM 2152 C CA . LEU B 1 92 ? 12.008 17.219 4.332 1 97.38 92 LEU B CA 1
ATOM 2153 C C . LEU B 1 92 ? 11.469 16.828 5.711 1 97.38 92 LEU B C 1
ATOM 2155 O O . LEU B 1 92 ? 10.891 17.672 6.406 1 97.38 92 LEU B O 1
ATOM 2159 N N . GLU B 1 93 ? 11.68 15.57 6.105 1 97.69 93 GLU B N 1
ATOM 2160 C CA . GLU B 1 93 ? 11.211 15.102 7.406 1 97.69 93 GLU B CA 1
ATOM 2161 C C . GLU B 1 93 ? 11.977 15.766 8.539 1 97.69 93 GLU B C 1
ATOM 2163 O O . GLU B 1 93 ? 11.422 16.016 9.609 1 97.69 93 GLU B O 1
ATOM 2168 N N . GLU B 1 94 ? 13.242 16 8.344 1 97.88 94 GLU B N 1
ATOM 2169 C CA . GLU B 1 94 ? 14.023 16.734 9.328 1 97.88 94 GLU B CA 1
ATOM 2170 C C . GLU B 1 94 ? 13.422 18.125 9.586 1 97.88 94 GLU B C 1
ATOM 2172 O O . GLU B 1 94 ? 13.281 18.531 10.742 1 97.88 94 GLU B O 1
ATOM 2177 N N . GLU B 1 95 ? 13.133 18.75 8.523 1 97.5 95 GLU B N 1
ATOM 2178 C CA . GLU B 1 95 ? 12.508 20.062 8.656 1 97.5 95 GLU B CA 1
ATOM 2179 C C . GLU B 1 95 ? 11.148 19.953 9.344 1 97.5 95 GLU B C 1
ATOM 2181 O O . GLU B 1 95 ? 10.773 20.828 10.125 1 97.5 95 GLU B O 1
ATOM 2186 N N . ALA B 1 96 ? 10.414 18.922 8.992 1 97.44 96 ALA B N 1
ATOM 2187 C CA . ALA B 1 96 ? 9.117 18.719 9.633 1 97.44 96 ALA B CA 1
ATOM 2188 C C . ALA B 1 96 ? 9.273 18.547 11.141 1 97.44 96 ALA B C 1
ATOM 2190 O O . ALA B 1 96 ? 8.477 19.062 11.922 1 97.44 96 ALA B O 1
ATOM 2191 N N . VAL B 1 97 ? 10.266 17.797 11.562 1 97.56 97 VAL B N 1
ATOM 2192 C CA . VAL B 1 97 ? 10.523 17.609 12.984 1 97.56 97 VAL B CA 1
ATOM 2193 C C . VAL B 1 97 ? 10.781 18.953 13.648 1 97.56 97 VAL B C 1
ATOM 2195 O O . VAL B 1 97 ? 10.25 19.234 14.727 1 97.56 97 VAL B O 1
ATOM 2198 N N . LYS B 1 98 ? 11.594 19.781 13.055 1 97.81 98 LYS B N 1
ATOM 2199 C CA . LYS B 1 98 ? 11.859 21.109 13.586 1 97.81 98 LYS B CA 1
ATOM 2200 C C . LYS B 1 98 ? 10.578 21.938 13.703 1 97.81 98 LYS B C 1
ATOM 2202 O O . LYS B 1 98 ? 10.352 22.609 14.703 1 97.81 98 LYS B O 1
ATOM 2207 N N . THR B 1 99 ? 9.781 21.891 12.688 1 96.25 99 THR B N 1
ATOM 2208 C CA . THR B 1 99 ? 8.531 22.641 12.656 1 96.25 99 THR B CA 1
ATOM 2209 C C . THR B 1 99 ? 7.617 22.234 13.797 1 96.25 99 THR B C 1
ATOM 2211 O O . THR B 1 99 ? 7.082 23.078 14.516 1 96.25 99 THR B O 1
ATOM 2214 N N . TYR B 1 100 ? 7.422 20.969 13.969 1 96.19 100 TYR B N 1
ATOM 2215 C CA . TYR B 1 100 ? 6.516 20.5 15.008 1 96.19 100 TYR B CA 1
ATOM 2216 C C . TYR B 1 100 ? 7.121 20.719 16.391 1 96.19 100 TYR B C 1
ATOM 2218 O O . TYR B 1 100 ? 6.395 20.891 17.375 1 96.19 100 TYR B O 1
ATOM 2226 N N . THR B 1 101 ? 8.445 20.656 16.5 1 97.62 101 THR B N 1
ATOM 2227 C CA . THR B 1 101 ? 9.102 21.031 17.75 1 97.62 101 THR B CA 1
ATOM 2228 C C . THR B 1 101 ? 8.805 22.484 18.094 1 97.62 101 THR B C 1
ATOM 2230 O O . THR B 1 101 ? 8.477 22.812 19.234 1 97.62 101 THR B O 1
ATOM 2233 N N . TYR B 1 102 ? 8.922 23.312 17.156 1 96.56 102 TYR B N 1
ATOM 2234 C CA . TYR B 1 102 ? 8.617 24.719 17.359 1 96.56 102 TYR B CA 1
ATOM 2235 C C . TYR B 1 102 ? 7.16 24.906 17.75 1 96.56 102 TYR B C 1
ATOM 2237 O O . TYR B 1 102 ? 6.848 25.75 18.609 1 96.56 102 TYR B O 1
ATOM 2245 N N . CYS B 1 103 ? 6.266 24.234 17.141 1 94.62 103 CYS B N 1
ATOM 2246 C CA . CYS B 1 103 ? 4.852 24.281 17.484 1 94.62 103 CYS B CA 1
ATOM 2247 C C . CYS B 1 103 ? 4.645 23.938 18.953 1 94.62 103 CYS B C 1
ATOM 2249 O O . CYS B 1 103 ? 3.887 24.594 19.656 1 94.62 103 CYS B O 1
ATOM 2251 N N . LEU B 1 104 ? 5.316 22.938 19.375 1 95.94 104 LEU B N 1
ATOM 2252 C CA . LEU B 1 104 ? 5.219 22.516 20.766 1 95.94 104 LEU B CA 1
ATOM 2253 C C . LEU B 1 104 ? 5.754 23.594 21.703 1 95.94 104 LEU B C 1
ATOM 2255 O O . LEU B 1 104 ? 5.164 23.844 22.766 1 95.94 104 LEU B O 1
ATOM 2259 N N . GLU B 1 105 ? 6.797 24.172 21.312 1 96 105 GLU B N 1
ATOM 2260 C CA . GLU B 1 105 ? 7.355 25.266 22.109 1 96 105 GLU B CA 1
ATOM 2261 C C . GLU B 1 105 ? 6.371 26.438 22.219 1 96 105 GLU B C 1
ATOM 2263 O O . GLU B 1 105 ? 6.234 27.047 23.281 1 96 105 GLU B O 1
ATOM 2268 N N . CYS B 1 106 ? 5.699 26.688 21.156 1 94.38 106 CYS B N 1
ATOM 2269 C CA . CYS B 1 106 ? 4.703 27.75 21.156 1 94.38 106 CYS B CA 1
ATOM 2270 C C . CYS B 1 106 ? 3.551 27.422 22.094 1 94.38 106 CYS B C 1
ATOM 2272 O O . CYS B 1 106 ? 3.062 28.281 22.812 1 94.38 106 CYS B O 1
ATOM 2274 N N . ILE B 1 107 ? 3.131 26.266 22.062 1 91.94 107 ILE B N 1
ATOM 2275 C CA . ILE B 1 107 ? 2.051 25.828 22.938 1 91.94 107 ILE B CA 1
ATOM 2276 C C . ILE B 1 107 ? 2.486 25.938 24.391 1 91.94 107 ILE B C 1
ATOM 2278 O O . ILE B 1 107 ? 1.764 26.5 25.219 1 91.94 107 ILE B O 1
ATOM 2282 N N . ASP B 1 108 ? 3.646 25.547 24.688 1 93.62 108 ASP B N 1
ATOM 2283 C CA . ASP B 1 108 ? 4.16 25.5 26.062 1 93.62 108 ASP B CA 1
ATOM 2284 C C . ASP B 1 108 ? 4.441 26.891 26.594 1 93.62 108 ASP B C 1
ATOM 2286 O O . ASP B 1 108 ? 4.344 27.141 27.797 1 93.62 108 ASP B O 1
ATOM 2290 N N . ASN B 1 109 ? 4.715 27.828 25.719 1 93.75 109 ASN B N 1
ATOM 2291 C CA . ASN B 1 109 ? 5.027 29.188 26.125 1 93.75 109 ASN B CA 1
ATOM 2292 C C . ASN B 1 109 ? 3.781 30.078 26.125 1 93.75 109 ASN B C 1
ATOM 2294 O O . ASN B 1 109 ? 3.873 31.281 26.328 1 93.75 109 ASN B O 1
ATOM 2298 N N . GLY B 1 110 ? 2.625 29.484 25.859 1 88.38 110 GLY B N 1
ATOM 2299 C CA . GLY B 1 110 ? 1.359 30.188 25.969 1 88.38 110 GLY B CA 1
ATOM 2300 C C . GLY B 1 110 ? 1.008 31 24.734 1 88.38 110 GLY B C 1
ATOM 2301 O O . GLY B 1 110 ? 0.054 31.781 24.75 1 88.38 110 GLY B O 1
ATOM 2302 N N . LYS B 1 111 ? 1.776 30.891 23.75 1 88.31 111 LYS B N 1
ATOM 2303 C CA . LYS B 1 111 ? 1.478 31.609 22.516 1 88.31 111 LYS B CA 1
ATOM 2304 C C . LYS B 1 111 ? 0.261 31.016 21.812 1 88.31 111 LYS B C 1
ATOM 2306 O O . LYS B 1 111 ? -0.423 31.703 21.047 1 88.31 111 LYS B O 1
ATOM 2311 N N . LEU B 1 112 ? 0.039 29.75 22.016 1 83.94 112 LEU B N 1
ATOM 2312 C CA . LEU B 1 112 ? -1.132 29.047 21.5 1 83.94 112 LEU B CA 1
ATOM 2313 C C . LEU B 1 112 ? -1.938 28.438 22.641 1 83.94 112 LEU B C 1
ATOM 2315 O O . LEU B 1 112 ? -2.055 27.203 22.734 1 83.94 112 LEU B O 1
ATOM 2319 N N . PRO B 1 113 ? -2.492 29.203 23.391 1 81.38 113 PRO B N 1
ATOM 2320 C CA . PRO B 1 113 ? -3.115 28.719 24.609 1 81.38 113 PRO B CA 1
ATOM 2321 C C . PRO B 1 113 ? -4.312 27.812 24.344 1 81.38 113 PRO B C 1
ATOM 2323 O O . PRO B 1 113 ? -4.562 26.875 25.109 1 81.38 113 PRO B O 1
ATOM 2326 N N . THR B 1 114 ? -5.008 27.984 23.219 1 84.44 114 THR B N 1
ATOM 2327 C CA . THR B 1 114 ? -6.199 27.203 22.922 1 84.44 114 THR B CA 1
ATOM 2328 C C . THR B 1 114 ? -5.836 25.75 22.625 1 84.44 114 THR B C 1
ATOM 2330 O O . THR B 1 114 ? -6.652 24.844 22.828 1 84.44 114 THR B O 1
ATOM 2333 N N . TRP B 1 115 ? -4.629 25.516 22.297 1 85.75 115 TRP B N 1
ATOM 2334 C CA . TRP B 1 115 ? -4.227 24.172 21.891 1 85.75 115 TRP B CA 1
ATOM 2335 C C . TRP B 1 115 ? -3.879 23.328 23.109 1 85.75 115 TRP B C 1
ATOM 2337 O O . TRP B 1 115 ? -3.732 22.109 23 1 85.75 115 TRP B O 1
ATOM 2347 N N . ASN B 1 116 ? -3.742 23.969 24.234 1 86.31 116 ASN B N 1
ATOM 2348 C CA . ASN B 1 116 ? -3.537 23.234 25.469 1 86.31 116 ASN B CA 1
ATOM 2349 C C . ASN B 1 116 ? -4.855 22.703 26.031 1 86.31 116 ASN B C 1
ATOM 2351 O O . ASN B 1 116 ? -4.859 21.797 26.875 1 86.31 116 ASN B O 1
ATOM 2355 N N . THR B 1 117 ? -5.84 23.266 25.547 1 88.06 117 THR B N 1
ATOM 2356 C CA . THR B 1 117 ? -7.129 22.875 26.094 1 88.06 117 THR B CA 1
ATOM 2357 C C . THR B 1 117 ? -8.023 22.266 25.016 1 88.06 117 THR B C 1
ATOM 2359 O O . THR B 1 117 ? -9.008 21.594 25.328 1 88.06 117 THR B O 1
ATOM 2362 N N . LEU B 1 118 ? -7.668 22.5 23.812 1 92.12 118 LEU B N 1
ATOM 2363 C CA . LEU B 1 118 ? -8.469 21.984 22.703 1 92.12 118 LEU B CA 1
ATOM 2364 C C . LEU B 1 118 ? -8.383 20.469 22.625 1 92.12 118 LEU B C 1
ATOM 2366 O O . LEU B 1 118 ? -7.281 19.906 22.562 1 92.12 118 LEU B O 1
ATOM 2370 N N . LYS B 1 119 ? -9.5 19.828 22.703 1 94.81 119 LYS B N 1
ATOM 2371 C CA . LYS B 1 119 ? -9.562 18.375 22.672 1 94.81 119 LYS B CA 1
ATOM 2372 C C . LYS B 1 119 ? -9.055 17.828 21.344 1 94.81 119 LYS B C 1
ATOM 2374 O O . LYS B 1 119 ? -9.344 18.391 20.281 1 94.81 119 LYS B O 1
ATOM 2379 N N . ALA B 1 120 ? -8.305 16.688 21.406 1 96.19 120 ALA B N 1
ATOM 2380 C CA . ALA B 1 120 ? -7.844 16 20.188 1 96.19 120 ALA B CA 1
ATOM 2381 C C . ALA B 1 120 ? -9.016 15.508 19.359 1 96.19 120 ALA B C 1
ATOM 2383 O O . ALA B 1 120 ? -9.984 14.969 19.891 1 96.19 120 ALA B O 1
ATOM 2384 N N . PRO B 1 121 ? -8.953 15.742 18.109 1 94.69 121 PRO B N 1
ATOM 2385 C CA . PRO B 1 121 ? -10 15.156 17.266 1 94.69 121 PRO B CA 1
ATOM 2386 C C . PRO B 1 121 ? -10.109 13.641 17.406 1 94.69 121 PRO B C 1
ATOM 2388 O O . PRO B 1 121 ? -9.102 12.969 17.625 1 94.69 121 PRO B O 1
ATOM 2391 N N . LYS B 1 122 ? -11.281 13.094 17.203 1 93.94 122 LYS B N 1
ATOM 2392 C CA . LYS B 1 122 ? -11.539 11.664 17.375 1 93.94 122 LYS B CA 1
ATOM 2393 C C . LYS B 1 122 ? -10.672 10.836 16.422 1 93.94 122 LYS B C 1
ATOM 2395 O O . LYS B 1 122 ? -10.164 9.781 16.812 1 93.94 122 LYS B O 1
ATOM 2400 N N . ILE B 1 123 ? -10.484 11.281 15.219 1 93.19 123 ILE B N 1
ATOM 2401 C CA . ILE B 1 123 ? -9.711 10.555 14.219 1 93.19 123 ILE B CA 1
ATOM 2402 C C . ILE B 1 123 ? -8.281 10.375 14.703 1 93.19 123 ILE B C 1
ATOM 2404 O O . ILE B 1 123 ? -7.688 9.305 14.547 1 93.19 123 ILE B O 1
ATOM 2408 N N . ALA B 1 124 ? -7.73 11.398 15.273 1 95.31 124 ALA B N 1
ATOM 2409 C CA . ALA B 1 124 ? -6.367 11.328 15.789 1 95.31 124 ALA B CA 1
ATOM 2410 C C . ALA B 1 124 ? -6.293 10.422 17.016 1 95.31 124 ALA B C 1
ATOM 2412 O O . ALA B 1 124 ? -5.398 9.578 17.109 1 95.31 124 ALA B O 1
ATOM 2413 N N . SER B 1 125 ? -7.254 10.633 17.922 1 96.25 125 SER B N 1
ATOM 2414 C CA . SER B 1 125 ? -7.273 9.828 19.141 1 96.25 125 SER B CA 1
ATOM 2415 C C . SER B 1 125 ? -7.363 8.336 18.812 1 96.25 125 SER B C 1
ATOM 2417 O O . SER B 1 125 ? -6.672 7.52 19.438 1 96.25 125 SER B O 1
ATOM 2419 N N . ASN B 1 126 ? -8.172 8 17.875 1 93.94 126 ASN B N 1
ATOM 2420 C CA . ASN B 1 126 ? -8.328 6.605 17.469 1 93.94 126 ASN B CA 1
ATOM 2421 C C . ASN B 1 126 ? -7.078 6.074 16.781 1 93.94 126 ASN B C 1
ATOM 2423 O O . ASN B 1 126 ? -6.641 4.957 17.062 1 93.94 126 ASN B O 1
ATOM 2427 N N . TYR B 1 127 ? -6.535 6.895 15.906 1 94.31 127 TYR B N 1
ATOM 2428 C CA . TYR B 1 127 ? -5.398 6.434 15.117 1 94.31 127 TYR B CA 1
ATOM 2429 C C . TYR B 1 127 ? -4.172 6.227 16 1 94.31 127 TYR B C 1
ATOM 2431 O O . TYR B 1 127 ? -3.496 5.199 15.906 1 94.31 127 TYR B O 1
ATOM 2439 N N . TRP B 1 128 ? -3.908 7.164 16.859 1 96.88 128 TRP B N 1
ATOM 2440 C CA . TRP B 1 128 ? -2.707 7.094 17.688 1 96.88 128 TRP B CA 1
ATOM 2441 C C . TRP B 1 128 ? -3.021 6.496 19.047 1 96.88 128 TRP B C 1
ATOM 2443 O O . TRP B 1 128 ? -2.164 6.469 19.938 1 96.88 128 TRP B O 1
ATOM 2453 N N . LYS B 1 129 ? -4.301 6.059 19.25 1 96.44 129 LYS B N 1
ATOM 2454 C CA . LYS B 1 129 ? -4.746 5.461 20.5 1 96.44 129 LYS B CA 1
ATOM 2455 C C . LYS B 1 129 ? -4.434 6.371 21.688 1 96.44 129 LYS B C 1
ATOM 2457 O O . LYS B 1 129 ? -3.84 5.93 22.672 1 96.44 129 LYS B O 1
ATOM 2462 N N . LEU B 1 130 ? -4.754 7.59 21.516 1 96.81 130 LEU B N 1
ATOM 2463 C CA . LEU B 1 130 ? -4.523 8.57 22.562 1 96.81 130 LEU B CA 1
ATOM 2464 C C . LEU B 1 130 ? -5.562 8.43 23.672 1 96.81 130 LEU B C 1
ATOM 2466 O O . LEU B 1 130 ? -6.613 7.816 23.469 1 96.81 130 LEU B O 1
ATOM 2470 N N . LYS B 1 131 ? -5.234 8.938 24.828 1 95.31 131 LYS B N 1
ATOM 2471 C CA . LYS B 1 131 ? -6.168 8.914 25.953 1 95.31 131 LYS B CA 1
ATOM 2472 C C . LYS B 1 131 ? -7.434 9.703 25.625 1 95.31 131 LYS B C 1
ATOM 2474 O O . LYS B 1 131 ? -7.422 10.57 24.766 1 95.31 131 LYS B O 1
ATOM 2479 N N . GLU B 1 132 ? -8.461 9.414 26.328 1 92.75 132 GLU B N 1
ATOM 2480 C CA . GLU B 1 132 ? -9.75 10.055 26.094 1 92.75 132 GLU B CA 1
ATOM 2481 C C . GLU B 1 132 ? -9.664 11.562 26.312 1 92.75 132 GLU B C 1
ATOM 2483 O O . GLU B 1 132 ? -10.375 12.336 25.656 1 92.75 132 GLU B O 1
ATOM 2488 N N . ASP B 1 133 ? -8.812 11.938 27.203 1 94.44 133 ASP B N 1
ATOM 2489 C CA . ASP B 1 133 ? -8.734 13.352 27.547 1 94.44 133 ASP B CA 1
ATOM 2490 C C . ASP B 1 133 ? -7.566 14.023 26.812 1 94.44 133 ASP B C 1
ATOM 2492 O O . ASP B 1 133 ? -7.125 15.102 27.219 1 94.44 133 ASP B O 1
ATOM 2496 N N . ALA B 1 134 ? -7.109 13.406 25.75 1 96.5 134 ALA B N 1
ATOM 2497 C CA . ALA B 1 134 ? -5.977 13.953 25.016 1 96.5 134 ALA B CA 1
ATOM 2498 C C . ALA B 1 134 ? -6.328 15.297 24.375 1 96.5 134 ALA B C 1
ATOM 2500 O O . ALA B 1 134 ? -7.469 15.516 23.969 1 96.5 134 ALA B O 1
ATOM 2501 N N . VAL B 1 135 ? -5.367 16.141 24.391 1 95.69 135 VAL B N 1
ATOM 2502 C CA . VAL B 1 135 ? -5.539 17.469 23.828 1 95.69 135 VAL B CA 1
ATOM 2503 C C . VAL B 1 135 ? -4.664 17.609 22.578 1 95.69 135 VAL B C 1
ATOM 2505 O O . VAL B 1 135 ? -3.893 16.719 22.25 1 95.69 135 VAL B O 1
ATOM 2508 N N . MET B 1 136 ? -4.727 18.766 21.906 1 95.19 136 MET B N 1
ATOM 2509 C CA . MET B 1 136 ? -4.035 18.984 20.641 1 95.19 136 MET B CA 1
ATOM 2510 C C . MET B 1 136 ? -2.523 18.891 20.828 1 95.19 136 MET B C 1
ATOM 2512 O O . MET B 1 136 ? -1.812 18.438 19.922 1 95.19 136 MET B O 1
ATOM 2516 N N . ARG B 1 137 ? -2.057 19.328 21.891 1 96.06 137 ARG B N 1
ATOM 2517 C CA . ARG B 1 137 ? -0.629 19.188 22.172 1 96.06 137 ARG B CA 1
ATOM 2518 C C . ARG B 1 137 ? -0.187 17.734 22.016 1 96.06 137 ARG B C 1
ATOM 2520 O O . ARG B 1 137 ? 0.889 17.469 21.469 1 96.06 137 ARG B O 1
ATOM 2527 N N . ASP B 1 138 ? -0.996 16.844 22.531 1 97.19 138 ASP B N 1
ATOM 2528 C CA . ASP B 1 138 ? -0.687 15.414 22.422 1 97.19 138 ASP B CA 1
ATOM 2529 C C . ASP B 1 138 ? -0.654 14.969 20.969 1 97.19 138 ASP B C 1
ATOM 2531 O O . ASP B 1 138 ? 0.163 14.125 20.578 1 97.19 138 ASP B O 1
ATOM 2535 N N . VAL B 1 139 ? -1.551 15.477 20.188 1 96.94 139 VAL B N 1
ATOM 2536 C CA . VAL B 1 139 ? -1.598 15.156 18.766 1 96.94 139 VAL B CA 1
ATOM 2537 C C . VAL B 1 139 ? -0.305 15.617 18.094 1 96.94 139 VAL B C 1
ATOM 2539 O O . VAL B 1 139 ? 0.294 14.867 17.312 1 96.94 139 VAL B O 1
ATOM 2542 N N . ILE B 1 140 ? 0.151 16.797 18.438 1 96.69 140 ILE B N 1
ATOM 2543 C CA . ILE B 1 140 ? 1.363 17.344 17.844 1 96.69 140 ILE B CA 1
ATOM 2544 C C . ILE B 1 140 ? 2.572 16.516 18.281 1 96.69 140 ILE B C 1
ATOM 2546 O O . ILE B 1 140 ? 3.502 16.312 17.5 1 96.69 140 ILE B O 1
ATOM 2550 N N . LEU B 1 141 ? 2.553 16.094 19.453 1 97.69 141 LEU B N 1
ATOM 2551 C CA . LEU B 1 141 ? 3.613 15.211 19.953 1 97.69 141 LEU B CA 1
ATOM 2552 C C . LEU B 1 141 ? 3.66 13.914 19.141 1 97.69 141 LEU B C 1
ATOM 2554 O O . LEU B 1 141 ? 4.738 13.445 18.781 1 97.69 141 LEU B O 1
ATOM 2558 N N . ALA B 1 142 ? 2.549 13.32 18.906 1 97.69 142 ALA B N 1
ATOM 2559 C CA . ALA B 1 142 ? 2.463 12.094 18.125 1 97.69 142 ALA B CA 1
ATOM 2560 C C . ALA B 1 142 ? 2.953 12.32 16.703 1 97.69 142 ALA B C 1
ATOM 2562 O O . ALA B 1 142 ? 3.699 11.5 16.156 1 97.69 142 ALA B O 1
ATOM 2563 N N . ILE B 1 143 ? 2.543 13.398 16.109 1 97.31 143 ILE B N 1
ATOM 2564 C CA . ILE B 1 143 ? 2.932 13.719 14.742 1 97.31 143 ILE B CA 1
ATOM 2565 C C . ILE B 1 143 ? 4.441 13.93 14.672 1 97.31 143 ILE B C 1
ATOM 2567 O O . ILE B 1 143 ? 5.098 13.469 13.734 1 97.31 143 ILE B O 1
ATOM 2571 N N . ARG B 1 144 ? 4.973 14.648 15.617 1 98.06 144 ARG B N 1
ATOM 2572 C CA . ARG B 1 144 ? 6.418 14.867 15.648 1 98.06 144 ARG B CA 1
ATOM 2573 C C . ARG B 1 144 ? 7.172 13.547 15.711 1 98.06 144 ARG B C 1
ATOM 2575 O O . ARG B 1 144 ? 8.203 13.383 15.055 1 98.06 144 ARG B O 1
ATOM 2582 N N . ALA B 1 145 ? 6.68 12.656 16.516 1 97.88 145 ALA B N 1
ATOM 2583 C CA . ALA B 1 145 ? 7.293 11.336 16.625 1 97.88 145 ALA B CA 1
ATOM 2584 C C . ALA B 1 145 ? 7.242 10.602 15.289 1 97.88 145 ALA B C 1
ATOM 2586 O O . ALA B 1 145 ? 8.211 9.938 14.898 1 97.88 145 ALA B O 1
ATOM 2587 N N . ASP B 1 146 ? 6.16 10.648 14.625 1 97.69 146 ASP B N 1
ATOM 2588 C CA . ASP B 1 146 ? 6.039 10.07 13.297 1 97.69 146 ASP B CA 1
ATOM 2589 C C . ASP B 1 146 ? 7.109 10.617 12.352 1 97.69 146 ASP B C 1
ATOM 2591 O O . ASP B 1 146 ? 7.781 9.852 11.656 1 97.69 146 ASP B O 1
ATOM 2595 N N . GLU B 1 147 ? 7.207 11.938 12.336 1 97.81 147 GLU B N 1
ATOM 2596 C CA . GLU B 1 147 ? 8.156 12.594 11.445 1 97.81 147 GLU B CA 1
ATOM 2597 C C . GLU B 1 147 ? 9.586 12.164 11.742 1 97.81 147 GLU B C 1
ATOM 2599 O O . GLU B 1 147 ? 10.398 12.016 10.828 1 97.81 147 GLU B O 1
ATOM 2604 N N . ALA B 1 148 ? 9.883 12.086 12.977 1 97.81 148 ALA B N 1
ATOM 2605 C CA . ALA B 1 148 ? 11.211 11.617 13.359 1 97.81 148 ALA B CA 1
ATOM 2606 C C . ALA B 1 148 ? 11.477 10.219 12.82 1 97.81 148 ALA B C 1
ATOM 2608 O O . ALA B 1 148 ? 12.578 9.922 12.352 1 97.81 148 ALA B O 1
ATOM 2609 N N . HIS B 1 149 ? 10.492 9.406 12.914 1 97.25 149 HIS B N 1
ATOM 2610 C CA . HIS B 1 149 ? 10.625 8.055 12.383 1 97.25 149 HIS B CA 1
ATOM 2611 C C . HIS B 1 149 ? 10.797 8.086 10.867 1 97.25 149 HIS B C 1
ATOM 2613 O O . HIS B 1 149 ? 11.633 7.355 10.32 1 97.25 149 HIS B O 1
ATOM 2619 N N . HIS B 1 150 ? 9.977 8.828 10.148 1 97.88 150 HIS B N 1
ATOM 2620 C CA . HIS B 1 150 ? 10.109 8.961 8.695 1 97.88 150 HIS B CA 1
ATOM 2621 C C . HIS B 1 150 ? 11.516 9.414 8.312 1 97.88 150 HIS B C 1
ATOM 2623 O O . HIS B 1 150 ? 12.07 8.945 7.32 1 97.88 150 HIS B O 1
ATOM 2629 N N . ARG B 1 151 ? 11.984 10.391 9.078 1 97.88 151 ARG B N 1
ATOM 2630 C CA . ARG B 1 151 ? 13.344 10.883 8.859 1 97.88 151 ARG B CA 1
ATOM 2631 C C . ARG B 1 151 ? 14.352 9.742 8.875 1 97.88 151 ARG B C 1
ATOM 2633 O O . ARG B 1 151 ? 15.141 9.594 7.938 1 97.88 151 ARG B O 1
ATOM 2640 N N . VAL B 1 152 ? 14.336 8.938 9.875 1 97.44 152 VAL B N 1
ATOM 2641 C CA . VAL B 1 152 ? 15.297 7.848 10.047 1 97.44 152 VAL B CA 1
ATOM 2642 C C . VAL B 1 152 ? 15.117 6.824 8.922 1 97.44 152 VAL B C 1
ATOM 2644 O O . VAL B 1 152 ? 16.094 6.371 8.328 1 97.44 152 VAL B O 1
ATOM 2647 N N . VAL B 1 153 ? 13.891 6.453 8.625 1 96.75 153 VAL B N 1
ATOM 2648 C CA . VAL B 1 153 ? 13.578 5.461 7.602 1 96.75 153 VAL B CA 1
ATOM 2649 C C . VAL B 1 153 ? 14.164 5.902 6.262 1 96.75 153 VAL B C 1
ATOM 2651 O O . VAL B 1 153 ? 14.875 5.137 5.605 1 96.75 153 VAL B O 1
ATOM 2654 N N . ASN B 1 154 ? 13.867 7.141 5.887 1 97.88 154 ASN B N 1
ATOM 2655 C CA . ASN B 1 154 ? 14.258 7.609 4.562 1 97.88 154 ASN B CA 1
ATOM 2656 C C . ASN B 1 154 ? 15.766 7.824 4.465 1 97.88 154 ASN B C 1
ATOM 2658 O O . ASN B 1 154 ? 16.375 7.5 3.447 1 97.88 154 ASN B O 1
ATOM 2662 N N . HIS B 1 155 ? 16.391 8.344 5.484 1 97.31 155 HIS B N 1
ATOM 2663 C CA . HIS B 1 155 ? 17.844 8.445 5.457 1 97.31 155 HIS B CA 1
ATOM 2664 C C . HIS B 1 155 ? 18.5 7.07 5.391 1 97.31 155 HIS B C 1
ATOM 2666 O O . HIS B 1 155 ? 19.5 6.887 4.695 1 97.31 155 HIS B O 1
ATOM 2672 N N . THR B 1 156 ? 18 6.141 6.109 1 96.12 156 THR B N 1
ATOM 2673 C CA . THR B 1 156 ? 18.531 4.781 6.074 1 96.12 156 THR B CA 1
ATOM 2674 C C . THR B 1 156 ? 18.406 4.191 4.672 1 96.12 156 THR B C 1
ATOM 2676 O O . THR B 1 156 ? 19.391 3.672 4.129 1 96.12 156 THR B O 1
ATOM 2679 N N . LEU B 1 157 ? 17.234 4.258 4.078 1 94.38 157 LEU B N 1
ATOM 2680 C CA . LEU B 1 157 ? 17.016 3.709 2.746 1 94.38 157 LEU B CA 1
ATOM 2681 C C . LEU B 1 157 ? 17.922 4.379 1.725 1 94.38 157 LEU B C 1
ATOM 2683 O O . LEU B 1 157 ? 18.312 3.758 0.734 1 94.38 157 LEU B O 1
ATOM 2687 N N . SER B 1 158 ? 18.234 5.625 1.985 1 95.75 158 SER B N 1
ATOM 2688 C CA . SER B 1 158 ? 19.109 6.355 1.073 1 95.75 158 SER B CA 1
ATOM 2689 C C . SER B 1 158 ? 20.578 5.938 1.251 1 95.75 158 SER B C 1
ATOM 2691 O O . SER B 1 158 ? 21.406 6.164 0.367 1 95.75 158 SER B O 1
ATOM 2693 N N . SER B 1 159 ? 20.906 5.348 2.365 1 94.38 159 SER B N 1
ATOM 2694 C CA . SER B 1 159 ? 22.297 5.105 2.711 1 94.38 159 SER B CA 1
ATOM 2695 C C . SER B 1 159 ? 22.672 3.635 2.537 1 94.38 159 SER B C 1
ATOM 2697 O O . SER B 1 159 ? 23.844 3.277 2.564 1 94.38 159 SER B O 1
ATOM 2699 N N . ILE B 1 160 ? 21.734 2.816 2.398 1 88.25 160 ILE B N 1
ATOM 2700 C CA . ILE B 1 160 ? 22 1.392 2.248 1 88.25 160 ILE B CA 1
ATOM 2701 C C . ILE B 1 160 ? 21.656 0.948 0.826 1 88.25 160 ILE B C 1
ATOM 2703 O O . ILE B 1 160 ? 21.141 1.736 0.03 1 88.25 160 ILE B O 1
ATOM 2707 N N . HIS B 1 161 ? 22.047 -0.333 0.592 1 87.06 161 HIS B N 1
ATOM 2708 C CA . HIS B 1 161 ? 21.609 -0.872 -0.691 1 87.06 161 HIS B CA 1
ATOM 2709 C C . HIS B 1 161 ? 20.109 -1.13 -0.701 1 87.06 161 HIS B C 1
ATOM 2711 O O . HIS B 1 161 ? 19.547 -1.609 0.289 1 87.06 161 HIS B O 1
ATOM 2717 N N . LEU B 1 162 ? 19.469 -0.849 -1.837 1 81.56 162 LEU B N 1
ATOM 2718 C CA . LEU B 1 162 ? 18.016 -0.881 -1.945 1 81.56 162 LEU B CA 1
ATOM 2719 C C . LEU B 1 162 ? 17.484 -2.285 -1.684 1 81.56 162 LEU B C 1
ATOM 2721 O O . LEU B 1 162 ? 16.312 -2.453 -1.321 1 81.56 162 LEU B O 1
ATOM 2725 N N . ASP B 1 163 ? 18.359 -3.281 -1.757 1 84.31 163 ASP B N 1
ATOM 2726 C CA . ASP B 1 163 ? 17.922 -4.66 -1.572 1 84.31 163 ASP B CA 1
ATOM 2727 C C . ASP B 1 163 ? 18.312 -5.184 -0.195 1 84.31 163 ASP B C 1
ATOM 2729 O O . ASP B 1 163 ? 18.094 -6.359 0.116 1 84.31 163 ASP B O 1
ATOM 2733 N N . ASP B 1 164 ? 18.859 -4.309 0.632 1 88.75 164 ASP B N 1
ATOM 2734 C CA . ASP B 1 164 ? 19.172 -4.707 2.002 1 88.75 164 ASP B CA 1
ATOM 2735 C C . ASP B 1 164 ? 17.906 -4.902 2.822 1 88.75 164 ASP B C 1
ATOM 2737 O O . ASP B 1 164 ? 16.891 -4.238 2.578 1 88.75 164 ASP B O 1
ATOM 2741 N N . PRO B 1 165 ? 17.984 -5.801 3.738 1 89.12 165 PRO B N 1
ATOM 2742 C CA . PRO B 1 165 ? 16.812 -6.031 4.578 1 89.12 165 PRO B CA 1
ATOM 2743 C C . PRO B 1 165 ? 16.391 -4.789 5.363 1 89.12 165 PRO B C 1
ATOM 2745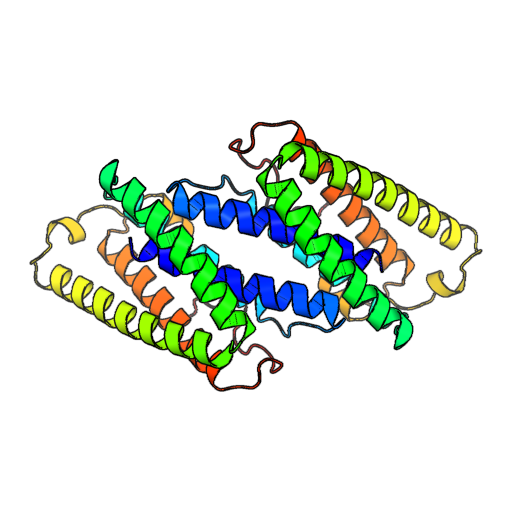 O O . PRO B 1 165 ? 17.25 -4.023 5.816 1 89.12 165 PRO B O 1
ATOM 2748 N N . ASN B 1 166 ? 15.086 -4.57 5.363 1 90.56 166 ASN B N 1
ATOM 2749 C CA . ASN B 1 166 ? 14.5 -3.498 6.164 1 90.56 166 ASN B CA 1
ATOM 2750 C C . ASN B 1 166 ? 14.742 -3.713 7.652 1 90.56 166 ASN B C 1
ATOM 2752 O O . ASN B 1 166 ? 14.281 -4.703 8.227 1 90.56 166 ASN B O 1
ATOM 2756 N N . PRO B 1 167 ? 15.461 -2.834 8.328 1 87.69 167 PRO B N 1
ATOM 2757 C CA . PRO B 1 167 ? 15.727 -3.002 9.758 1 87.69 167 PRO B CA 1
ATOM 2758 C C . PRO B 1 167 ? 14.562 -2.525 10.633 1 87.69 167 PRO B C 1
ATOM 2760 O O . PRO B 1 167 ? 14.625 -2.645 11.859 1 87.69 167 PRO B O 1
ATOM 2763 N N . PHE B 1 168 ? 13.531 -2.025 10.023 1 86.06 168 PHE B N 1
ATOM 2764 C CA . PHE B 1 168 ? 12.438 -1.45 10.789 1 86.06 168 PHE B CA 1
ATOM 2765 C C . PHE B 1 168 ? 11.289 -2.449 10.93 1 86.06 168 PHE B C 1
ATOM 2767 O O . PHE B 1 168 ? 10.945 -3.141 9.969 1 86.06 168 PHE B O 1
ATOM 2774 N N . PHE B 1 169 ? 10.82 -2.773 12.141 1 71.75 169 PHE B N 1
ATOM 2775 C CA . PHE B 1 169 ? 9.719 -3.699 12.391 1 71.75 169 PHE B CA 1
ATOM 2776 C C . PHE B 1 169 ? 8.375 -3.037 12.094 1 71.75 169 PHE B C 1
ATOM 2778 O O . PHE B 1 169 ? 8.234 -1.819 12.227 1 71.75 169 PHE B O 1
ATOM 2785 N N . PRO B 1 170 ? 7.465 -3.947 11.68 1 60.28 170 PRO B N 1
ATOM 2786 C CA . PRO B 1 170 ? 6.129 -3.396 11.445 1 60.28 170 PRO B CA 1
ATOM 2787 C C . PRO B 1 170 ? 5.539 -2.736 12.695 1 60.28 170 PRO B C 1
ATOM 2789 O O . PRO B 1 170 ? 5.707 -3.248 13.805 1 60.28 170 PRO B O 1
ATOM 2792 N N . GLY B 1 171 ? 5.012 -1.615 12.68 1 51.16 171 GLY B N 1
ATOM 2793 C CA . GLY B 1 171 ? 4.332 -0.967 13.789 1 51.16 171 GLY B CA 1
ATOM 2794 C C . GLY B 1 171 ? 5.285 -0.347 14.797 1 51.16 171 GLY B C 1
ATOM 2795 O O . GLY B 1 171 ? 4.863 0.142 15.844 1 51.16 171 GLY B O 1
ATOM 2796 N N . GLN B 1 172 ? 6.52 -0.613 14.891 1 46.16 172 GLN B N 1
ATOM 2797 C CA . GLN B 1 172 ? 7.426 -0.058 15.891 1 46.16 172 GLN B CA 1
ATOM 2798 C C . GLN B 1 172 ? 7.355 1.467 15.914 1 46.16 172 GLN B C 1
ATOM 2800 O O . GLN B 1 172 ? 7.875 2.125 15.008 1 46.16 172 GLN B O 1
ATOM 2805 N N . ARG B 1 173 ? 6.18 1.938 16.297 1 40.78 173 ARG B N 1
ATOM 2806 C CA . ARG B 1 173 ? 6.18 3.338 16.703 1 40.78 173 ARG B CA 1
ATOM 2807 C C . ARG B 1 173 ? 7.176 3.58 17.828 1 40.78 173 ARG B C 1
ATOM 2809 O O . ARG B 1 173 ? 7.07 4.566 18.562 1 40.78 173 ARG B O 1
ATOM 2816 N N . LYS B 1 174 ? 7.922 2.559 18.188 1 34.66 174 LYS B N 1
ATOM 2817 C CA . LYS B 1 174 ? 8.531 2.564 19.516 1 34.66 174 LYS B CA 1
ATOM 2818 C C . LYS B 1 174 ? 9.273 3.873 19.766 1 34.66 174 LYS B C 1
ATOM 2820 O O . LYS B 1 174 ? 10.391 3.867 20.297 1 34.66 174 LYS B O 1
ATOM 2825 N N . LEU B 1 175 ? 8.703 5.113 19.406 1 26.31 175 LEU B N 1
ATOM 2826 C CA . LEU B 1 175 ? 9.531 5.926 20.281 1 26.31 175 LEU B CA 1
ATOM 2827 C C . LEU B 1 175 ? 9.047 5.836 21.719 1 26.31 175 LEU B C 1
ATOM 2829 O O . LEU B 1 175 ? 7.844 5.773 21.969 1 26.31 175 LEU B O 1
#

pLDDT: mean 91.91, std 10.51, range [26.31, 98.31]

Organism: Nematostella vectensis (NCBI:txid45351)

Nearest PDB structures (foldseek):
  3vv9-assembly1_A  TM=9.728E-01  e=7.116E-12  Trypanosoma brucei brucei
  3vv9-assembly1_A  TM=9.727E-01  e=5.006E-12  Trypanosoma brucei brucei